Protein AF-R9IS79-F1 (afdb_monomer_lite)

Foldseek 3Di:
DVVLVLQCLQQQEEEEEDQVRLVLLLVCVVPPQQAALLLLVLQPGQKHWYQHCVLPPSQFRTWMFHWDADPNWTKTKIWTAGPVRPDIDIDIFTHDGPGGPNVRRLPVLCVVQVDPVRPVVSVVSSSSVSSNVSVSSLSSAPPWPKAFPCPPQPLDRDPDPVRRPPDPSNHTYIYTCPVVVVVVVVLVVVVVVVVVVPPPDDDDDDDDDDDDPDPDDAKDKDRKDKDWDWDDDPPPPDDIRIHIHIGHMDTDVDSDPVSHDDDDDDDDD

Sequence (269 aa):
MLSVLASWRISKQVYHFEPEMEELLYSQVSEELLLPVEVLKNMPYSCIYFESPNLYENQFHGFFACFDIIEDMELLKFVILHNDGEAVDIHSIELKSGQTLKECMTTLLKIQYSSQDVDKELDYGLIVVEKMLQLVLYVCAENADIQNADPGRNTAKPKAIRNIKDKYREISRWDVGNNVIKRIRNHKKAHNTTASAETDKEENNDQTTSPIERHYVTPHVRRGHWQSYWVGKKDGSEERRLVLRWKHFIYVNADGPDALPVTINCIQE

Structure (mmCIF, N/CA/C/O backbone):
data_AF-R9IS79-F1
#
_entry.id   AF-R9IS79-F1
#
loop_
_atom_site.group_PDB
_atom_site.id
_atom_site.type_symbol
_atom_site.label_atom_id
_atom_site.label_alt_id
_atom_site.label_comp_id
_atom_site.label_asym_id
_atom_site.label_entity_id
_atom_site.label_seq_id
_atom_site.pdbx_PDB_ins_code
_atom_site.Cartn_x
_atom_site.Cartn_y
_atom_site.Cartn_z
_atom_site.occupancy
_atom_site.B_iso_or_equiv
_atom_site.auth_seq_id
_atom_site.auth_comp_id
_atom_site.auth_asym_id
_atom_site.auth_atom_id
_atom_site.pdbx_PDB_model_num
ATOM 1 N N . MET A 1 1 ? -2.662 9.738 16.883 1.00 76.44 1 MET A N 1
ATOM 2 C CA . MET A 1 1 ? -1.745 8.655 17.309 1.00 76.44 1 MET A CA 1
ATOM 3 C C . MET A 1 1 ? -2.436 7.561 18.131 1.00 76.44 1 MET A C 1
ATOM 5 O O . MET A 1 1 ? -2.346 6.405 17.741 1.00 76.44 1 MET A O 1
ATOM 9 N N . LEU A 1 2 ? -3.150 7.880 19.224 1.00 83.56 2 LEU A N 1
ATOM 10 C CA . LEU A 1 2 ? -3.751 6.858 20.105 1.00 83.56 2 LEU A CA 1
ATOM 11 C C . LEU A 1 2 ? -4.738 5.915 19.387 1.00 83.56 2 LEU A C 1
ATOM 13 O O . LEU A 1 2 ? -4.673 4.707 19.597 1.00 83.56 2 LEU A O 1
ATOM 17 N N . SER A 1 3 ? -5.603 6.444 18.511 1.00 88.00 3 SER A N 1
ATOM 18 C CA . SER A 1 3 ? -6.549 5.636 17.721 1.00 88.00 3 SER A CA 1
ATOM 19 C C . SER A 1 3 ? -5.835 4.641 16.802 1.00 88.00 3 SER A C 1
ATOM 21 O O . SER A 1 3 ? -6.153 3.457 16.804 1.00 88.00 3 SER A O 1
ATOM 23 N N . VAL A 1 4 ? -4.802 5.096 16.091 1.00 92.25 4 VAL A N 1
ATOM 24 C CA . VAL A 1 4 ? -3.999 4.262 15.185 1.00 92.25 4 VAL A CA 1
ATOM 25 C C . VAL A 1 4 ? -3.283 3.144 15.938 1.00 92.25 4 VAL A C 1
ATOM 27 O O . VAL A 1 4 ? -3.358 1.990 15.529 1.00 92.25 4 VAL A O 1
ATOM 30 N N . LEU A 1 5 ? -2.665 3.435 17.086 1.00 91.69 5 LEU A N 1
ATOM 31 C CA . LEU A 1 5 ? -2.029 2.398 17.908 1.00 91.69 5 LEU A CA 1
ATOM 32 C C . LEU A 1 5 ? -3.054 1.411 18.493 1.00 91.69 5 LEU A C 1
ATOM 34 O O . LEU A 1 5 ? -2.774 0.213 18.582 1.00 91.69 5 LEU A O 1
ATOM 38 N N . ALA A 1 6 ? -4.252 1.885 18.853 1.00 91.56 6 ALA A N 1
ATOM 39 C CA . ALA A 1 6 ? -5.347 1.040 19.325 1.00 91.56 6 ALA A CA 1
ATOM 40 C C . ALA A 1 6 ? -5.895 0.103 18.233 1.00 91.56 6 ALA A C 1
ATOM 42 O O . ALA A 1 6 ? -6.254 -1.036 18.540 1.00 91.56 6 ALA A O 1
ATOM 43 N N . SER A 1 7 ? -5.904 0.535 16.972 1.00 93.44 7 SER A N 1
ATOM 44 C CA . SER A 1 7 ? -6.220 -0.321 15.824 1.00 93.44 7 SER A CA 1
ATOM 45 C C . SER A 1 7 ? -5.071 -1.284 15.513 1.00 93.44 7 SER A C 1
ATOM 47 O O . SER A 1 7 ? -5.281 -2.491 15.369 1.00 93.44 7 SER A O 1
ATOM 49 N N . TRP A 1 8 ? -3.833 -0.784 15.477 1.00 95.00 8 TRP A N 1
ATOM 50 C CA . TRP A 1 8 ? -2.656 -1.576 15.127 1.00 95.00 8 TRP A CA 1
ATOM 51 C C . TRP A 1 8 ? -2.378 -2.698 16.124 1.00 95.00 8 TRP A C 1
ATOM 53 O O . TRP A 1 8 ? -2.059 -3.810 15.713 1.00 95.00 8 TRP A O 1
ATOM 63 N N . ARG A 1 9 ? -2.558 -2.480 17.435 1.00 93.12 9 ARG A N 1
ATOM 64 C CA . ARG A 1 9 ? -2.287 -3.509 18.462 1.00 93.12 9 ARG A CA 1
ATOM 65 C C . ARG A 1 9 ? -3.074 -4.812 18.280 1.00 93.12 9 ARG A C 1
ATOM 67 O O . ARG A 1 9 ? -2.673 -5.830 18.849 1.00 93.12 9 ARG A O 1
ATOM 74 N N . ILE A 1 10 ? -4.174 -4.788 17.524 1.00 91.94 10 ILE A N 1
ATOM 75 C CA . ILE A 1 10 ? -5.012 -5.957 17.226 1.00 91.94 10 ILE A CA 1
ATOM 76 C C . ILE A 1 10 ? -4.299 -6.909 16.254 1.00 91.94 10 ILE A C 1
ATOM 78 O O . ILE A 1 10 ? -4.414 -8.130 16.386 1.00 91.94 10 ILE A O 1
ATOM 82 N N . SER A 1 11 ? -3.575 -6.362 15.275 1.00 91.69 11 SER A N 1
ATOM 83 C CA . SER A 1 11 ? -2.917 -7.120 14.206 1.00 91.69 11 SER A CA 1
ATOM 84 C C . SER A 1 11 ? -1.391 -7.140 14.361 1.00 91.69 11 SER A C 1
ATOM 86 O O . SER A 1 11 ? -0.796 -8.197 14.184 1.00 91.69 11 SER A O 1
ATOM 88 N N . LYS A 1 12 ? -0.766 -6.012 14.721 1.00 93.75 12 LYS A N 1
ATOM 89 C CA . LYS A 1 12 ? 0.684 -5.795 14.871 1.00 93.75 12 LYS A CA 1
ATOM 90 C C . LYS A 1 12 ? 1.493 -6.254 13.660 1.00 93.75 12 LYS A C 1
ATOM 92 O O . LYS A 1 12 ? 2.440 -7.030 13.777 1.00 93.75 12 LYS A O 1
ATOM 97 N N . GLN A 1 13 ? 1.063 -5.806 12.489 1.00 95.38 13 GLN A N 1
ATOM 98 C CA . GLN A 1 13 ? 1.657 -6.185 11.211 1.00 95.38 13 GLN A CA 1
ATOM 99 C C . GLN A 1 13 ? 2.640 -5.106 10.774 1.00 95.38 13 GLN A C 1
ATOM 101 O O . GLN A 1 13 ? 2.283 -3.924 10.764 1.00 95.38 13 GLN A O 1
ATOM 106 N N . VAL A 1 14 ? 3.856 -5.533 10.449 1.00 96.94 14 VAL A N 1
ATOM 107 C CA . VAL A 1 14 ? 4.953 -4.692 9.966 1.00 96.94 14 VAL A CA 1
ATOM 108 C C . VAL A 1 14 ? 5.403 -5.231 8.618 1.00 96.94 14 VAL A C 1
ATOM 110 O O . VAL A 1 14 ? 5.778 -6.398 8.529 1.00 96.94 14 VAL A O 1
ATOM 113 N N . TYR A 1 15 ? 5.363 -4.392 7.590 1.00 97.88 15 TYR A N 1
ATOM 114 C CA . TYR A 1 15 ? 5.864 -4.703 6.256 1.00 97.88 15 TYR A CA 1
ATOM 115 C C . TYR A 1 15 ? 7.177 -3.960 6.038 1.00 97.88 15 TYR A C 1
ATOM 117 O O . TYR A 1 15 ? 7.212 -2.738 6.145 1.00 97.88 15 TYR A O 1
ATOM 125 N N . HIS A 1 16 ? 8.237 -4.705 5.756 1.00 96.31 16 HIS A N 1
ATOM 126 C CA . HIS A 1 16 ? 9.563 -4.200 5.440 1.00 96.31 16 HIS A CA 1
ATOM 127 C C . HIS A 1 16 ? 9.811 -4.413 3.949 1.00 96.31 16 HIS A C 1
ATOM 129 O O . HIS A 1 16 ? 9.861 -5.555 3.484 1.00 96.31 16 HIS A O 1
ATOM 135 N N . PHE A 1 17 ? 9.900 -3.327 3.186 1.00 95.38 17 PHE A N 1
ATOM 136 C CA . PHE A 1 17 ? 10.154 -3.414 1.753 1.00 95.38 17 PHE A CA 1
ATOM 137 C C . PHE A 1 17 ? 11.648 -3.501 1.473 1.00 95.38 17 PHE A C 1
ATOM 139 O O . PHE A 1 17 ? 12.472 -2.874 2.131 1.00 95.38 17 PHE A O 1
ATOM 146 N N . GLU A 1 18 ? 11.996 -4.278 0.454 1.00 94.06 18 GLU A N 1
ATOM 147 C CA . GLU A 1 18 ? 13.323 -4.204 -0.134 1.00 94.06 18 GLU A CA 1
ATOM 148 C C . GLU A 1 18 ? 13.534 -2.779 -0.706 1.00 94.06 18 GLU A C 1
ATOM 150 O O . GLU A 1 18 ? 12.651 -2.289 -1.418 1.00 94.06 18 GLU A O 1
ATOM 155 N N . PRO A 1 19 ? 14.657 -2.091 -0.415 1.00 92.44 19 PRO A N 1
ATOM 156 C CA . PRO A 1 19 ? 14.870 -0.695 -0.818 1.00 92.44 19 PRO A CA 1
ATOM 157 C C . PRO A 1 19 ? 14.687 -0.392 -2.317 1.00 92.44 19 PRO A C 1
ATOM 159 O O . PRO A 1 19 ? 14.070 0.613 -2.669 1.00 92.44 19 PRO A O 1
ATOM 162 N N . GLU A 1 20 ? 15.165 -1.262 -3.211 1.00 91.75 20 GLU A N 1
ATOM 163 C CA . GLU A 1 20 ? 14.959 -1.148 -4.663 1.00 91.75 20 GLU A CA 1
ATOM 164 C C . GLU A 1 20 ? 13.483 -1.355 -5.038 1.00 91.75 20 GLU A C 1
ATOM 166 O O . GLU A 1 20 ? 13.017 -0.806 -6.037 1.00 91.75 20 GLU A O 1
ATOM 171 N N . MET A 1 21 ? 12.723 -2.136 -4.258 1.00 92.81 21 MET A N 1
ATOM 172 C CA . MET A 1 21 ? 11.276 -2.282 -4.455 1.00 92.81 21 MET A CA 1
ATOM 173 C C . MET A 1 21 ? 10.531 -0.992 -4.102 1.00 92.81 21 MET A C 1
ATOM 175 O O . MET A 1 21 ? 9.618 -0.613 -4.836 1.00 92.81 21 MET A O 1
ATOM 179 N N . GLU A 1 22 ? 10.919 -0.309 -3.021 1.00 93.12 22 GLU A N 1
ATOM 180 C CA . GLU A 1 22 ? 10.364 1.007 -2.679 1.00 93.12 22 GLU A CA 1
ATOM 181 C C . GLU A 1 22 ? 10.587 2.005 -3.813 1.00 93.12 22 GLU A C 1
ATOM 183 O O . GLU A 1 22 ? 9.631 2.585 -4.323 1.00 93.12 22 GLU A O 1
ATOM 188 N N . GLU A 1 23 ? 11.833 2.153 -4.264 1.00 91.25 23 GLU A N 1
ATOM 189 C CA . GLU A 1 23 ? 12.193 3.068 -5.351 1.00 91.25 23 GLU A CA 1
ATOM 190 C C . GLU A 1 23 ? 11.437 2.750 -6.646 1.00 91.25 23 GLU A C 1
ATOM 192 O O . GLU A 1 23 ? 10.924 3.647 -7.321 1.00 91.25 23 GLU A O 1
ATOM 197 N N . LEU A 1 24 ? 11.310 1.462 -6.978 1.00 90.44 24 LEU A N 1
ATOM 198 C CA . LEU A 1 24 ? 10.572 1.004 -8.149 1.00 90.44 24 LEU A CA 1
ATOM 199 C C . LEU A 1 24 ? 9.089 1.392 -8.075 1.00 90.44 24 LEU A C 1
ATOM 201 O O . LEU A 1 24 ? 8.528 1.831 -9.083 1.00 90.44 24 LEU A O 1
ATOM 205 N N . LEU A 1 25 ? 8.463 1.274 -6.905 1.00 92.75 25 LEU A N 1
ATOM 206 C CA . LEU A 1 25 ? 7.079 1.693 -6.687 1.00 92.75 25 LEU A CA 1
ATOM 207 C C . LEU A 1 25 ? 6.940 3.221 -6.681 1.00 92.75 25 LEU A C 1
ATOM 209 O O . LEU A 1 25 ? 6.042 3.753 -7.331 1.00 92.75 25 LEU A O 1
ATOM 213 N N . TYR A 1 26 ? 7.857 3.944 -6.036 1.00 92.19 26 TYR A N 1
ATOM 214 C CA . TYR A 1 26 ? 7.865 5.409 -6.029 1.00 92.19 26 TYR A CA 1
ATOM 215 C C . TYR A 1 26 ? 8.092 6.001 -7.421 1.00 92.19 26 TYR A C 1
ATOM 217 O O . TYR A 1 26 ? 7.560 7.063 -7.718 1.00 92.19 26 TYR A O 1
ATOM 225 N N . SER A 1 27 ? 8.809 5.312 -8.312 1.00 87.44 27 SER A N 1
ATOM 226 C CA . SER A 1 27 ? 8.992 5.765 -9.699 1.00 87.44 27 SER A CA 1
ATOM 227 C C . SER A 1 27 ? 7.702 5.771 -10.538 1.00 87.44 27 SER A C 1
ATOM 229 O O . SER A 1 27 ? 7.709 6.283 -11.659 1.00 87.44 27 SER A O 1
ATOM 231 N N . GLN A 1 28 ? 6.606 5.201 -10.020 1.00 82.62 28 GLN A N 1
ATOM 232 C CA . GLN A 1 28 ? 5.275 5.277 -10.638 1.00 82.62 28 GLN A CA 1
ATOM 233 C C . GLN A 1 28 ? 4.482 6.515 -10.218 1.00 82.62 28 GLN A C 1
ATOM 235 O O . GLN A 1 28 ? 3.444 6.800 -10.810 1.00 82.62 28 GLN A O 1
ATOM 240 N N . VAL A 1 29 ? 4.951 7.250 -9.207 1.00 75.50 29 VAL A N 1
ATOM 241 C CA . VAL A 1 29 ? 4.384 8.551 -8.836 1.00 75.50 29 VAL A CA 1
ATOM 242 C C . VAL A 1 29 ? 4.517 9.467 -10.051 1.00 75.50 29 VAL A C 1
ATOM 244 O O . VAL A 1 29 ? 5.622 9.583 -10.582 1.00 75.50 29 VAL A O 1
ATOM 247 N N . SER A 1 30 ? 3.410 10.073 -10.499 1.00 60.44 30 SER A N 1
ATOM 248 C CA . SER A 1 30 ? 3.181 10.797 -11.781 1.00 60.44 30 SER A CA 1
ATOM 249 C C . SER A 1 30 ? 2.345 10.064 -12.839 1.00 60.44 30 SER A C 1
ATOM 251 O O . SER A 1 30 ? 1.841 10.716 -13.757 1.00 60.44 30 SER A O 1
ATOM 253 N N . GLU A 1 31 ? 2.116 8.755 -12.710 1.00 59.94 31 GLU A N 1
ATOM 254 C CA . GLU A 1 31 ? 1.082 8.072 -13.493 1.00 59.94 31 GLU A CA 1
ATOM 255 C C . GLU A 1 31 ? -0.279 8.354 -12.846 1.00 59.94 31 GLU A C 1
ATOM 257 O O . GLU A 1 31 ? -0.424 8.243 -11.630 1.00 59.94 31 GLU A O 1
ATOM 262 N N . GLU A 1 32 ? -1.290 8.765 -13.618 1.00 67.44 32 GLU A N 1
ATOM 263 C CA . GLU A 1 32 ? -2.599 9.073 -13.039 1.00 67.44 32 GLU A CA 1
ATOM 264 C C . GLU A 1 32 ? -3.122 7.864 -12.253 1.00 67.44 32 GLU A C 1
ATOM 266 O O . GLU A 1 32 ? -3.447 6.827 -12.834 1.00 67.44 32 GLU A O 1
ATOM 271 N N . LEU A 1 33 ? -3.189 7.984 -10.922 1.00 76.56 33 LEU A N 1
ATOM 272 C CA . LEU A 1 33 ? -3.678 6.926 -10.043 1.00 76.56 33 LEU A CA 1
ATOM 273 C C . LEU A 1 33 ? -5.206 6.798 -10.163 1.00 76.56 33 LEU A C 1
ATOM 275 O O . LEU A 1 33 ? -5.963 7.127 -9.250 1.00 76.56 33 LEU A O 1
ATOM 279 N N . LEU A 1 34 ? -5.655 6.310 -11.320 1.00 85.75 34 LEU A N 1
ATOM 280 C CA . LEU A 1 34 ? -7.054 6.113 -11.706 1.00 85.75 34 LEU A CA 1
ATOM 281 C C . LEU A 1 34 ? -7.665 4.847 -11.087 1.00 85.75 34 LEU A C 1
ATOM 283 O O . LEU A 1 34 ? -8.744 4.407 -11.484 1.00 85.75 34 LEU A O 1
ATOM 287 N N . LEU A 1 35 ? -6.972 4.224 -10.129 1.00 91.31 35 LEU A N 1
ATOM 288 C CA . LEU A 1 35 ? -7.513 3.091 -9.395 1.00 91.31 35 LEU A CA 1
ATOM 289 C C . LEU A 1 35 ? -8.690 3.566 -8.535 1.00 91.31 35 LEU A C 1
ATOM 291 O O . LEU A 1 35 ? -8.548 4.555 -7.811 1.00 91.31 35 LEU A O 1
ATOM 295 N N . PRO A 1 36 ? -9.835 2.872 -8.585 1.00 93.44 36 PRO A N 1
ATOM 296 C CA . PRO A 1 36 ? -10.983 3.221 -7.765 1.00 93.44 36 PRO A CA 1
ATOM 297 C C . PRO A 1 36 ? -10.707 2.840 -6.302 1.00 93.44 36 PRO A C 1
ATOM 299 O O . PRO A 1 36 ? -9.961 1.889 -6.042 1.00 93.44 36 PRO A O 1
ATOM 302 N N . VAL A 1 37 ? -11.289 3.563 -5.342 1.00 94.00 37 VAL A N 1
ATOM 303 C CA . VAL A 1 37 ? -11.027 3.367 -3.898 1.00 94.00 37 VAL A CA 1
ATOM 304 C C . VAL A 1 37 ? -11.256 1.931 -3.420 1.00 94.00 37 VAL A C 1
ATOM 306 O O . VAL A 1 37 ? -10.611 1.476 -2.476 1.00 94.00 37 VAL A O 1
ATOM 309 N N . GLU A 1 38 ? -12.124 1.178 -4.098 1.00 93.56 38 GLU A N 1
ATOM 310 C CA . GLU A 1 38 ? -12.477 -0.198 -3.764 1.00 93.56 38 GLU A CA 1
ATOM 311 C C . GLU A 1 38 ? -11.273 -1.154 -3.792 1.00 93.56 38 GLU A C 1
ATOM 313 O O . GLU A 1 38 ? -11.342 -2.214 -3.170 1.00 93.56 38 GLU A O 1
ATOM 318 N N . VAL A 1 39 ? -10.150 -0.796 -4.437 1.00 94.88 39 VAL A N 1
ATOM 319 C CA . VAL A 1 39 ? -8.909 -1.593 -4.358 1.00 94.88 39 VAL A CA 1
ATOM 320 C C . VAL A 1 39 ? -8.406 -1.737 -2.921 1.00 94.88 39 VAL A C 1
ATOM 322 O O . VAL A 1 39 ? -7.843 -2.780 -2.582 1.00 94.88 39 VAL A O 1
ATOM 325 N N . LEU A 1 40 ? -8.649 -0.734 -2.069 1.00 95.50 40 LEU A N 1
ATOM 326 C CA . LEU A 1 40 ? -8.229 -0.721 -0.668 1.00 95.50 40 LEU A CA 1
ATOM 327 C C . LEU A 1 40 ? -9.021 -1.716 0.190 1.00 95.50 40 LEU A C 1
ATOM 329 O O . LEU A 1 40 ? -8.540 -2.115 1.247 1.00 95.50 40 LEU A O 1
ATOM 333 N N . LYS A 1 41 ? -10.179 -2.213 -0.276 1.00 92.69 41 LYS A N 1
ATOM 334 C CA . LYS A 1 41 ? -10.903 -3.309 0.399 1.00 92.69 41 LYS A CA 1
ATOM 335 C C . LYS A 1 41 ? -10.082 -4.605 0.459 1.00 92.69 41 LYS A C 1
ATOM 337 O O . LYS A 1 41 ? -10.378 -5.473 1.273 1.00 92.69 41 LYS A O 1
ATOM 342 N N . ASN A 1 42 ? -9.052 -4.740 -0.383 1.00 95.12 42 ASN A N 1
ATOM 343 C CA . ASN A 1 42 ? -8.119 -5.868 -0.342 1.00 95.12 42 ASN A CA 1
ATOM 344 C C . ASN A 1 42 ? -7.019 -5.712 0.721 1.00 95.12 42 ASN A C 1
ATOM 346 O O . ASN A 1 42 ? -6.210 -6.626 0.884 1.00 95.12 42 ASN A O 1
ATOM 350 N N . MET A 1 43 ? -6.952 -4.581 1.430 1.00 95.94 43 MET A N 1
ATOM 351 C CA . MET A 1 43 ? -5.962 -4.374 2.481 1.00 95.94 43 MET A CA 1
ATOM 352 C C . MET A 1 43 ? -6.138 -5.447 3.571 1.00 95.94 43 MET A C 1
ATOM 354 O O . MET A 1 43 ? -7.233 -5.604 4.115 1.00 95.94 43 MET A O 1
ATOM 358 N N . PRO A 1 44 ? -5.080 -6.199 3.925 1.00 94.62 44 PRO A N 1
ATOM 359 C CA . PRO A 1 44 ? -5.219 -7.423 4.717 1.00 94.62 44 PRO A CA 1
ATOM 360 C C . PRO A 1 44 ? -5.622 -7.173 6.176 1.00 94.62 44 PRO A C 1
ATOM 362 O O . PRO A 1 44 ? -6.130 -8.071 6.849 1.00 94.62 44 PRO A O 1
ATOM 365 N N . TYR A 1 45 ? -5.382 -5.963 6.686 1.00 95.12 45 TYR A N 1
ATOM 366 C CA . TYR A 1 45 ? -5.731 -5.557 8.043 1.00 95.12 45 TYR A CA 1
ATOM 367 C C . TYR A 1 45 ? -6.105 -4.080 8.066 1.00 95.12 45 TYR A C 1
ATOM 369 O O . TYR A 1 45 ? -5.514 -3.288 7.341 1.00 95.12 45 TYR A O 1
ATOM 377 N N . SER A 1 46 ? -7.009 -3.697 8.970 1.00 93.88 46 SER A N 1
ATOM 378 C CA . SER A 1 46 ? -7.493 -2.314 9.071 1.00 93.88 46 SER A CA 1
ATOM 379 C C . SER A 1 46 ? -6.424 -1.296 9.461 1.00 93.88 46 SER A C 1
ATOM 381 O O . SER A 1 46 ? -6.594 -0.110 9.214 1.00 93.88 46 SER A O 1
ATOM 383 N N . CYS A 1 47 ? -5.341 -1.751 10.093 1.00 97.12 47 CYS A N 1
ATOM 384 C CA . CYS A 1 47 ? -4.182 -0.933 10.404 1.00 97.12 47 CYS A CA 1
ATOM 385 C C . CYS A 1 47 ? -2.910 -1.766 10.259 1.00 97.12 47 CYS A C 1
ATOM 387 O O . CYS A 1 47 ? -2.806 -2.854 10.841 1.00 97.12 47 CYS A O 1
ATOM 389 N N . ILE A 1 48 ? -1.945 -1.242 9.507 1.00 97.25 48 ILE A N 1
ATOM 390 C CA . ILE A 1 48 ? -0.632 -1.854 9.270 1.00 97.25 48 ILE A CA 1
ATOM 391 C C . ILE A 1 48 ? 0.460 -0.793 9.362 1.00 97.25 48 ILE A C 1
ATOM 393 O O . ILE A 1 48 ? 0.190 0.393 9.181 1.00 97.25 48 ILE A O 1
ATOM 397 N N . TYR A 1 49 ? 1.677 -1.234 9.660 1.00 97.62 49 TYR A N 1
ATOM 398 C CA . TYR A 1 49 ? 2.862 -0.388 9.686 1.00 97.62 49 TYR A CA 1
ATOM 399 C C . TYR A 1 49 ? 3.796 -0.770 8.536 1.00 97.62 49 TYR A C 1
ATOM 401 O O . TYR A 1 49 ? 3.988 -1.960 8.273 1.00 97.62 49 TYR A O 1
ATOM 409 N N . PHE A 1 50 ? 4.375 0.229 7.881 1.00 97.50 50 PHE A N 1
ATOM 410 C CA . PHE A 1 50 ? 5.404 0.084 6.858 1.00 97.50 50 PHE A CA 1
ATOM 411 C C . PHE A 1 50 ? 6.723 0.606 7.417 1.00 97.50 50 PHE A C 1
ATOM 413 O O . PHE A 1 50 ? 6.773 1.740 7.885 1.00 97.50 50 PHE A O 1
ATOM 420 N N . GLU A 1 51 ? 7.776 -0.208 7.378 1.00 94.62 51 GLU A N 1
ATOM 421 C CA . GLU A 1 51 ? 9.154 0.281 7.464 1.00 94.62 51 GLU A CA 1
ATOM 422 C C . GLU A 1 51 ? 9.528 0.758 6.058 1.00 94.62 51 GLU A C 1
ATOM 424 O O . GLU A 1 51 ? 9.529 -0.050 5.129 1.00 94.62 51 GLU A O 1
ATOM 429 N N . SER A 1 52 ? 9.740 2.067 5.898 1.00 88.50 52 SER A N 1
ATOM 430 C CA . SER A 1 52 ? 9.923 2.695 4.582 1.00 88.50 52 SER A CA 1
ATOM 431 C C . SER A 1 52 ? 10.890 3.888 4.641 1.00 88.50 52 SER A C 1
ATOM 433 O O . SER A 1 52 ? 10.462 5.043 4.508 1.00 88.50 52 SER A O 1
ATOM 435 N N . PRO A 1 53 ? 12.189 3.650 4.900 1.00 84.50 53 PRO A N 1
ATOM 436 C CA . PRO A 1 53 ? 13.174 4.720 5.052 1.00 84.50 53 PRO A CA 1
ATOM 437 C C . PRO A 1 53 ? 13.347 5.566 3.783 1.00 84.50 53 PRO A C 1
ATOM 439 O O . PRO A 1 53 ? 13.611 6.766 3.864 1.00 84.50 53 PRO A O 1
ATOM 442 N N . ASN A 1 54 ? 13.116 4.997 2.596 1.00 89.00 54 ASN A N 1
ATOM 443 C CA . ASN A 1 54 ? 13.293 5.716 1.330 1.00 89.00 54 ASN A CA 1
ATOM 444 C C . ASN A 1 54 ? 12.090 6.597 0.955 1.00 89.00 54 ASN A C 1
ATOM 446 O O . ASN A 1 54 ? 12.089 7.216 -0.113 1.00 89.00 54 ASN A O 1
ATOM 450 N N . LEU A 1 55 ? 11.064 6.681 1.812 1.00 87.81 55 LEU A N 1
ATOM 451 C CA . LEU A 1 55 ? 9.886 7.516 1.573 1.00 87.81 55 LEU A CA 1
ATOM 452 C C . LEU A 1 55 ? 10.284 8.981 1.319 1.00 87.81 55 LEU A C 1
ATOM 454 O O . LEU A 1 55 ? 9.822 9.598 0.350 1.00 87.81 55 LEU A O 1
ATOM 458 N N . TYR A 1 56 ? 11.197 9.501 2.143 1.00 83.69 56 TYR A N 1
ATOM 459 C CA . TYR A 1 56 ? 11.768 10.834 1.988 1.00 83.69 56 TYR A CA 1
ATOM 460 C C . TYR A 1 56 ? 13.180 10.905 2.577 1.00 83.69 56 TYR A C 1
ATOM 462 O O . TYR A 1 56 ? 13.331 10.982 3.791 1.00 83.69 56 TYR A O 1
ATOM 470 N N . GLU A 1 57 ? 14.199 10.817 1.717 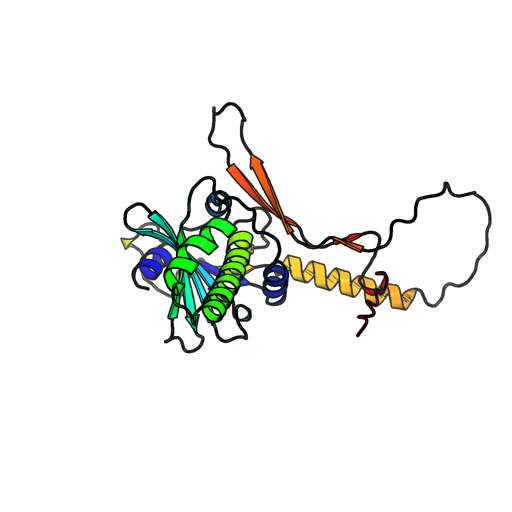1.00 80.19 57 GLU A N 1
ATOM 471 C CA . GLU A 1 57 ? 15.624 11.047 2.035 1.00 80.19 57 GLU A CA 1
ATOM 472 C C . GLU A 1 57 ? 16.127 10.428 3.362 1.00 80.19 57 GLU A C 1
ATOM 474 O O . GLU A 1 57 ? 17.001 10.984 4.023 1.00 80.19 57 GLU A O 1
ATOM 479 N N . ASN A 1 58 ? 15.591 9.268 3.772 1.00 78.00 58 ASN A N 1
ATOM 480 C CA . ASN A 1 58 ? 15.914 8.618 5.047 1.00 78.00 58 ASN A CA 1
ATOM 481 C C . ASN A 1 58 ? 15.623 9.474 6.302 1.00 78.00 58 ASN A C 1
ATOM 483 O O . ASN A 1 58 ? 16.239 9.290 7.352 1.00 78.00 58 ASN A O 1
ATOM 487 N N . GLN A 1 59 ? 14.671 10.406 6.219 1.00 86.44 59 GLN A N 1
ATOM 488 C CA . GLN A 1 59 ? 14.174 11.184 7.358 1.00 86.44 59 GLN A CA 1
ATOM 489 C C . GLN A 1 59 ? 13.211 10.366 8.232 1.00 86.44 59 GLN A C 1
ATOM 491 O O . GLN A 1 59 ? 13.170 10.517 9.457 1.00 86.44 59 GLN A O 1
ATOM 496 N N . PHE A 1 60 ? 12.440 9.481 7.604 1.00 90.94 60 PHE A N 1
ATOM 497 C CA . PHE A 1 60 ? 11.387 8.717 8.260 1.00 90.94 60 PHE A CA 1
ATOM 498 C C . PHE A 1 60 ? 11.830 7.294 8.572 1.00 90.94 60 PHE A C 1
ATOM 500 O O . PHE A 1 60 ? 12.545 6.670 7.795 1.00 90.94 60 PHE A O 1
ATOM 507 N N . HIS A 1 61 ? 11.339 6.759 9.686 1.00 92.50 61 HIS A N 1
ATOM 508 C CA . HIS A 1 61 ? 11.428 5.328 9.965 1.00 92.50 61 HIS A CA 1
ATOM 509 C C . HIS A 1 61 ? 10.360 4.564 9.167 1.00 92.50 61 HIS A C 1
ATOM 511 O O . HIS A 1 61 ? 10.554 3.427 8.733 1.00 92.50 61 HIS A O 1
ATOM 517 N N . GLY A 1 62 ? 9.196 5.185 8.980 1.00 94.88 62 GLY A N 1
ATOM 518 C CA . GLY A 1 62 ? 8.086 4.611 8.237 1.00 94.88 62 GLY A CA 1
ATOM 519 C C . GLY A 1 62 ? 6.754 5.227 8.629 1.00 94.88 62 GLY A C 1
ATOM 520 O O . GLY A 1 62 ? 6.709 6.333 9.164 1.00 94.88 62 GLY A O 1
ATOM 521 N N . PHE A 1 63 ? 5.653 4.527 8.368 1.00 96.44 63 PHE A N 1
ATOM 522 C CA . PHE A 1 63 ? 4.319 5.064 8.631 1.00 96.44 63 PHE A CA 1
ATOM 523 C C . PHE A 1 63 ? 3.281 3.981 8.920 1.00 96.44 63 PHE A C 1
ATOM 525 O O . PHE A 1 63 ? 3.379 2.834 8.481 1.00 96.44 63 PHE A O 1
ATOM 532 N N . PHE A 1 64 ? 2.232 4.368 9.639 1.00 97.50 64 PHE A N 1
ATOM 533 C CA . PHE A 1 64 ? 1.005 3.588 9.740 1.00 97.50 64 PHE A CA 1
ATOM 534 C C . PHE A 1 64 ? 0.044 3.970 8.624 1.00 97.50 64 PHE A C 1
ATOM 536 O O . PHE A 1 64 ? -0.192 5.156 8.414 1.00 97.50 64 PHE A O 1
ATOM 543 N N . ALA A 1 65 ? -0.582 2.976 8.000 1.00 97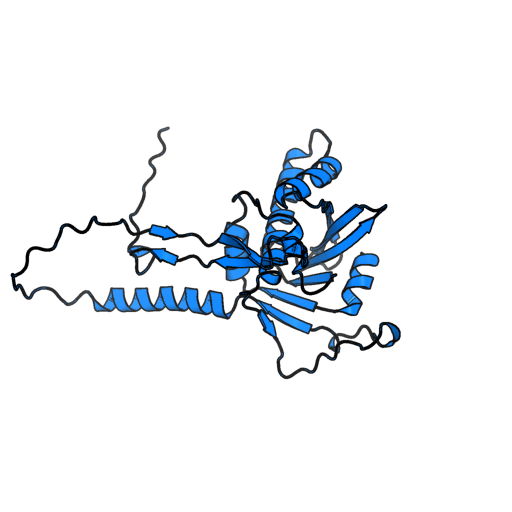.81 65 ALA A N 1
ATOM 544 C CA . ALA A 1 65 ? -1.799 3.151 7.216 1.00 97.81 65 ALA A CA 1
ATOM 545 C C . ALA A 1 65 ? -2.964 2.532 7.996 1.00 97.81 65 ALA A C 1
ATOM 547 O O . ALA A 1 65 ? -2.905 1.353 8.362 1.00 97.81 65 ALA A O 1
ATOM 548 N N . CYS A 1 66 ? -3.996 3.322 8.290 1.00 97.50 66 CYS A N 1
ATOM 549 C CA . CYS A 1 66 ? -5.122 2.908 9.125 1.00 97.50 66 CYS A CA 1
ATOM 550 C C . CYS A 1 66 ? -6.446 3.408 8.554 1.00 97.50 66 CYS A C 1
ATOM 552 O O . CYS A 1 66 ? -6.600 4.611 8.343 1.00 97.50 66 CYS A O 1
ATOM 554 N N . PHE A 1 67 ? -7.416 2.512 8.377 1.00 96.38 67 PHE A N 1
ATOM 555 C CA . PHE A 1 67 ? -8.800 2.933 8.182 1.00 96.38 67 PHE A CA 1
ATOM 556 C C . PHE A 1 67 ? -9.331 3.580 9.458 1.00 96.38 67 PHE A C 1
ATOM 558 O O . PHE A 1 67 ? -9.066 3.101 10.565 1.00 96.38 67 PHE A O 1
ATOM 565 N N . ASP A 1 68 ? -10.076 4.662 9.297 1.00 93.00 68 ASP A N 1
ATOM 566 C CA . ASP A 1 68 ? -10.733 5.373 10.386 1.00 93.00 68 ASP A CA 1
ATOM 567 C C . ASP A 1 68 ? -12.086 5.916 9.916 1.00 93.00 68 ASP A C 1
ATOM 569 O O . ASP A 1 68 ? -12.330 6.025 8.715 1.00 93.00 68 ASP A O 1
ATOM 573 N N . ILE A 1 69 ? -12.956 6.253 10.864 1.00 91.88 69 ILE A N 1
ATOM 574 C CA . ILE A 1 69 ? -14.260 6.861 10.593 1.00 91.88 69 ILE A CA 1
ATOM 575 C C . ILE A 1 69 ? -14.408 8.086 11.493 1.00 91.88 69 ILE A C 1
ATOM 577 O O . ILE A 1 69 ? -14.310 7.980 12.717 1.00 91.88 69 ILE A O 1
ATOM 581 N N . ILE A 1 70 ? -14.648 9.252 10.894 1.00 88.69 70 ILE A N 1
ATOM 582 C CA . ILE A 1 70 ? -14.957 10.496 11.612 1.00 88.69 70 ILE A CA 1
ATOM 583 C C . ILE A 1 70 ? -16.278 11.028 11.073 1.00 88.69 70 ILE A C 1
ATOM 585 O O . ILE A 1 70 ? -16.340 11.357 9.898 1.00 88.69 70 ILE A O 1
ATOM 589 N N . GLU A 1 71 ? -17.300 11.149 11.927 1.00 89.06 71 GLU A N 1
ATOM 590 C CA . GLU A 1 71 ? -18.595 11.756 11.553 1.00 89.06 71 GLU A CA 1
ATOM 591 C C . GLU A 1 71 ? -19.158 11.174 10.240 1.00 89.06 71 GLU A C 1
ATOM 593 O O . GLU A 1 71 ? -19.493 11.900 9.311 1.00 89.06 71 GLU A O 1
ATOM 598 N N . ASP A 1 72 ? -19.190 9.840 10.153 1.00 88.31 72 ASP A N 1
ATOM 599 C CA . ASP A 1 72 ? -19.612 9.054 8.980 1.00 88.31 72 ASP A CA 1
ATOM 600 C C . ASP A 1 72 ? -18.716 9.167 7.727 1.00 88.31 72 ASP A C 1
ATOM 602 O O . ASP A 1 72 ? -18.980 8.507 6.722 1.00 88.31 72 ASP A O 1
ATOM 606 N N . MET A 1 73 ? -17.612 9.919 7.781 1.00 89.62 73 MET A N 1
ATOM 607 C CA . MET A 1 73 ? -16.593 9.940 6.728 1.00 89.62 73 MET A CA 1
ATOM 608 C C . MET A 1 73 ? -15.598 8.794 6.912 1.00 89.62 73 MET A C 1
ATOM 610 O O . MET A 1 73 ? -14.887 8.731 7.919 1.00 89.62 73 MET A O 1
ATOM 614 N N . GLU A 1 74 ? -15.502 7.914 5.915 1.00 93.75 74 GLU A N 1
ATOM 615 C CA . GLU A 1 74 ? -14.464 6.885 5.847 1.00 93.75 74 GLU A CA 1
ATOM 616 C C . GLU A 1 74 ? -13.133 7.506 5.413 1.00 93.75 74 GLU A C 1
ATOM 618 O O . GLU A 1 74 ? -13.047 8.201 4.400 1.00 93.75 74 GLU A O 1
ATOM 623 N N . LEU A 1 75 ? -12.072 7.247 6.172 1.00 93.62 75 LEU A N 1
ATOM 624 C CA . LEU A 1 75 ? -10.748 7.809 5.938 1.00 93.62 75 LEU A CA 1
ATOM 625 C C . LEU A 1 75 ? -9.701 6.704 5.844 1.00 93.62 75 LEU A C 1
ATOM 627 O O . LEU A 1 75 ? -9.738 5.731 6.599 1.00 93.62 75 LEU A O 1
ATOM 631 N N . LEU A 1 76 ? -8.695 6.913 4.996 1.00 95.81 76 LEU A N 1
ATOM 632 C CA . LEU A 1 76 ? -7.397 6.262 5.152 1.00 95.81 76 LEU A CA 1
ATOM 633 C C . LEU A 1 76 ? -6.425 7.278 5.753 1.00 95.81 76 LEU A C 1
ATOM 635 O O . LEU A 1 76 ? -6.081 8.278 5.121 1.00 95.81 76 LEU A O 1
ATOM 639 N N . LYS A 1 77 ? -6.005 7.026 6.993 1.00 94.69 77 LYS A N 1
ATOM 640 C CA . LYS A 1 77 ? -5.049 7.858 7.725 1.00 94.69 77 LYS A CA 1
ATOM 641 C C . LYS A 1 77 ? -3.635 7.328 7.565 1.00 94.69 77 LYS A C 1
ATOM 643 O O . LYS A 1 77 ? -3.393 6.135 7.760 1.00 94.69 77 LYS A O 1
ATOM 648 N N . PHE A 1 78 ? -2.715 8.248 7.316 1.00 95.50 78 PHE A N 1
ATOM 649 C CA . PHE A 1 78 ? -1.281 8.023 7.313 1.00 95.50 78 PHE A CA 1
ATOM 650 C C . PHE A 1 78 ? -0.662 8.730 8.515 1.00 95.50 78 PHE A C 1
ATOM 652 O O . PHE A 1 78 ? -0.841 9.934 8.679 1.00 95.50 78 PHE A O 1
ATOM 659 N N . VAL A 1 79 ? 0.032 7.983 9.371 1.00 95.06 79 VAL A N 1
ATOM 660 C CA . VAL A 1 79 ? 0.763 8.536 10.522 1.00 95.06 79 VAL A CA 1
ATOM 661 C C . VAL A 1 79 ? 2.231 8.193 10.350 1.00 95.06 79 VAL A C 1
ATOM 663 O O . VAL A 1 79 ? 2.610 7.036 10.532 1.00 95.06 79 VAL A O 1
ATOM 666 N N . ILE A 1 80 ? 3.026 9.185 9.966 1.00 94.50 80 ILE A N 1
ATOM 667 C CA . ILE A 1 80 ? 4.448 9.051 9.649 1.00 94.50 80 ILE A CA 1
ATOM 668 C C . ILE A 1 80 ? 5.249 9.179 10.941 1.00 94.50 80 ILE A C 1
ATOM 670 O O . ILE A 1 80 ? 4.996 10.075 11.740 1.00 94.50 80 ILE A O 1
ATOM 674 N N . LEU A 1 81 ? 6.202 8.276 11.147 1.00 93.31 81 LEU A N 1
ATOM 675 C CA . LEU A 1 81 ? 7.138 8.302 12.262 1.00 93.31 81 LEU A CA 1
ATOM 676 C C . LEU A 1 81 ? 8.514 8.733 11.748 1.00 93.31 81 LEU A C 1
ATOM 678 O O . LEU A 1 81 ? 9.092 8.069 10.881 1.00 93.31 81 LEU A O 1
ATOM 682 N N . HIS A 1 82 ? 9.048 9.819 12.302 1.00 91.50 82 HIS A N 1
ATOM 683 C CA . HIS A 1 82 ? 10.417 10.257 12.031 1.00 91.50 82 HIS A CA 1
ATOM 684 C C . HIS A 1 82 ? 11.434 9.328 12.702 1.00 91.50 82 HIS A C 1
ATOM 686 O O . HIS A 1 82 ? 11.124 8.626 13.666 1.00 91.50 82 HIS A O 1
ATOM 692 N N . ASN A 1 83 ? 12.667 9.315 12.194 1.00 88.44 83 ASN A N 1
ATOM 693 C CA . ASN A 1 83 ? 13.739 8.480 12.746 1.00 88.44 83 ASN A CA 1
ATOM 694 C C . ASN A 1 83 ? 14.145 8.852 14.184 1.00 88.44 83 ASN A C 1
ATOM 696 O O . ASN A 1 83 ? 14.723 8.020 14.882 1.00 88.44 83 ASN A O 1
ATOM 700 N N . ASP A 1 84 ? 13.826 10.065 14.640 1.00 85.38 84 ASP A N 1
ATOM 701 C CA . ASP A 1 84 ? 14.029 10.487 16.031 1.00 85.38 84 ASP A CA 1
ATOM 702 C C . ASP A 1 84 ? 13.049 9.823 17.019 1.00 85.38 84 ASP A C 1
ATOM 704 O O . ASP A 1 84 ? 13.317 9.779 18.218 1.00 85.38 84 ASP A O 1
ATOM 708 N N . GLY A 1 85 ? 11.944 9.258 16.521 1.00 78.00 85 GLY A N 1
ATOM 709 C CA . GLY A 1 85 ? 10.891 8.648 17.329 1.00 78.00 85 GLY A CA 1
ATOM 710 C C . GLY A 1 85 ? 10.01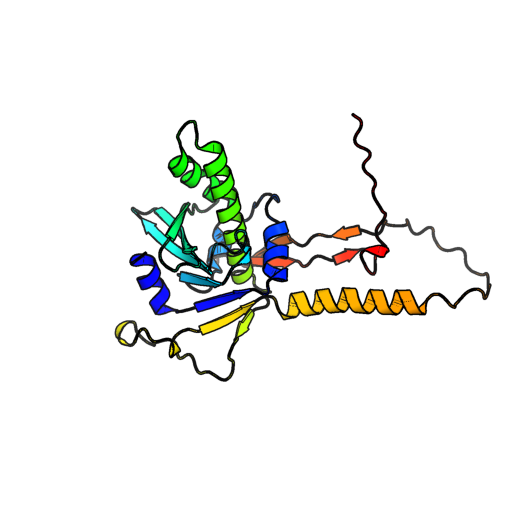1 9.646 18.092 1.00 78.00 85 GLY A C 1
ATOM 711 O O . GLY A 1 85 ? 9.163 9.214 18.874 1.00 78.00 85 GLY A O 1
ATOM 712 N N . GLU A 1 86 ? 10.185 10.949 17.869 1.00 78.75 86 GLU A N 1
ATOM 713 C CA . GLU A 1 86 ? 9.479 12.025 18.569 1.00 78.75 86 GLU A CA 1
ATOM 714 C C . GLU A 1 86 ? 8.523 12.777 17.639 1.00 78.75 86 GLU A C 1
ATOM 716 O O . GLU A 1 86 ? 7.384 13.061 18.024 1.00 78.75 86 GLU A O 1
ATOM 721 N N . ALA A 1 87 ? 8.953 13.066 16.407 1.00 81.75 87 ALA A N 1
ATOM 722 C CA . ALA A 1 87 ? 8.144 13.790 15.438 1.00 81.75 87 ALA A CA 1
ATOM 723 C C . ALA A 1 87 ? 7.186 12.860 14.681 1.00 81.75 87 ALA A C 1
ATOM 725 O O . ALA A 1 87 ? 7.532 11.745 14.268 1.00 81.75 87 ALA A O 1
ATOM 726 N N . VAL A 1 88 ? 5.951 13.338 14.500 1.00 84.94 88 VAL A N 1
ATOM 727 C CA . VAL A 1 88 ? 4.896 12.614 13.793 1.00 84.94 88 VAL A CA 1
ATOM 728 C C . VAL A 1 88 ? 4.100 13.546 12.900 1.00 84.94 88 VAL A C 1
ATOM 730 O O . VAL A 1 88 ? 3.459 14.476 13.389 1.00 84.94 88 VAL A O 1
ATOM 733 N N . ASP A 1 89 ? 4.061 13.204 11.615 1.00 88.50 89 ASP A N 1
ATOM 734 C CA . ASP A 1 89 ? 3.220 13.869 10.624 1.00 88.50 89 ASP A CA 1
ATOM 735 C C . ASP A 1 89 ? 1.968 13.036 10.356 1.00 88.50 89 ASP A C 1
ATOM 737 O O . ASP A 1 89 ? 1.989 11.800 10.388 1.00 88.50 89 ASP A O 1
ATOM 741 N N . ILE A 1 90 ? 0.847 13.715 10.115 1.00 89.81 90 ILE A N 1
ATOM 742 C CA . ILE A 1 90 ? -0.436 13.064 9.858 1.00 89.81 90 ILE A CA 1
ATOM 743 C C . ILE A 1 90 ? -1.010 13.590 8.551 1.00 89.81 90 ILE A C 1
ATOM 745 O O . ILE A 1 90 ? -1.263 14.784 8.400 1.00 89.81 90 ILE A O 1
ATOM 749 N N . HIS A 1 91 ? -1.297 12.658 7.650 1.00 90.75 91 HIS A N 1
ATOM 750 C CA . HIS A 1 91 ? -2.075 12.906 6.446 1.00 90.75 91 HIS A CA 1
ATOM 751 C C . HIS A 1 91 ? -3.311 12.016 6.445 1.00 90.75 91 HIS A C 1
ATOM 753 O O . HIS A 1 91 ? -3.373 10.979 7.111 1.00 90.75 91 HIS A O 1
ATOM 759 N N . SER A 1 92 ? -4.348 12.422 5.728 1.00 90.19 92 SER A N 1
ATOM 760 C CA . SER A 1 92 ? -5.572 11.636 5.598 1.00 90.19 92 SER A CA 1
ATOM 761 C C . SER A 1 92 ? -6.203 11.883 4.242 1.00 90.19 92 SER A C 1
ATOM 763 O O . SER A 1 92 ? -6.169 13.001 3.733 1.00 90.19 92 SER A O 1
ATOM 765 N N . ILE A 1 93 ? -6.789 10.833 3.679 1.00 91.69 93 ILE A N 1
ATOM 766 C CA . ILE A 1 93 ? -7.586 10.916 2.457 1.00 91.69 93 ILE A CA 1
A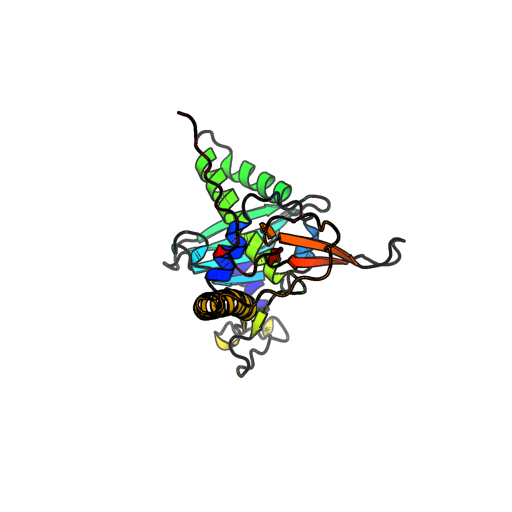TOM 767 C C . ILE A 1 93 ? -8.993 10.411 2.752 1.00 91.69 93 ILE A C 1
ATOM 769 O O . ILE A 1 93 ? -9.165 9.450 3.506 1.00 91.69 93 ILE A O 1
ATOM 773 N N . GLU A 1 94 ? -9.990 11.079 2.182 1.00 92.31 94 GLU A N 1
ATOM 774 C CA . GLU A 1 94 ? -11.392 10.711 2.345 1.00 92.31 94 GLU A CA 1
ATOM 775 C C . GLU A 1 94 ? -11.748 9.673 1.291 1.00 92.31 94 GLU A C 1
ATOM 777 O O . GLU A 1 94 ? -11.537 9.897 0.100 1.00 92.31 94 GLU A O 1
ATOM 782 N N . LEU A 1 95 ? -12.261 8.528 1.724 1.00 93.62 95 LEU A N 1
ATOM 783 C CA . LEU A 1 95 ? -12.606 7.420 0.852 1.00 93.62 95 LEU A CA 1
ATOM 784 C C . LEU A 1 95 ? -14.068 7.557 0.438 1.00 93.62 95 LEU A C 1
ATOM 786 O O . LEU A 1 95 ? -14.978 7.350 1.236 1.00 93.62 95 LEU A O 1
ATOM 790 N N . LYS A 1 96 ? -14.300 7.897 -0.831 1.00 91.88 96 LYS A N 1
ATOM 791 C CA . LYS A 1 96 ? -15.646 7.980 -1.409 1.00 91.88 96 LYS A CA 1
ATOM 792 C C . LYS A 1 96 ? -15.813 6.904 -2.460 1.00 91.88 96 LYS A C 1
ATOM 794 O O . LYS A 1 96 ? -15.079 6.879 -3.445 1.00 91.88 96 LYS A O 1
ATOM 799 N N . SER A 1 97 ? -16.792 6.024 -2.264 1.00 89.50 97 SER A N 1
ATOM 800 C CA . SER A 1 97 ? -17.099 4.991 -3.256 1.00 89.50 97 SER A CA 1
ATOM 801 C C . SER A 1 97 ? -17.416 5.619 -4.614 1.00 89.50 97 SER A C 1
ATOM 803 O O . SER A 1 97 ? -18.068 6.661 -4.700 1.00 89.50 97 SER A O 1
ATOM 805 N N . GLY A 1 98 ? -16.917 4.991 -5.678 1.00 87.69 98 GLY A N 1
ATOM 806 C CA . GLY A 1 98 ? -17.029 5.505 -7.042 1.00 87.69 98 GLY A CA 1
ATOM 807 C C . GLY A 1 98 ? -16.012 6.588 -7.423 1.00 87.69 98 GLY A C 1
ATOM 808 O O . GLY A 1 98 ? -15.972 6.949 -8.597 1.00 87.69 98 GLY A O 1
ATOM 809 N N . GLN A 1 99 ? -15.181 7.073 -6.492 1.00 92.00 99 GLN A N 1
ATOM 810 C CA . GLN A 1 99 ? -14.044 7.944 -6.806 1.00 92.00 99 GLN A CA 1
ATOM 811 C C . GLN A 1 99 ? -12.750 7.148 -7.006 1.00 92.00 99 GLN A C 1
ATOM 813 O O . GLN A 1 99 ? -12.592 6.009 -6.554 1.00 92.00 99 GLN A O 1
ATOM 818 N N . THR A 1 100 ? -11.803 7.772 -7.695 1.00 92.38 100 THR A N 1
ATOM 819 C CA . THR A 1 100 ? -10.418 7.315 -7.811 1.00 92.38 100 THR A CA 1
ATOM 820 C C . THR A 1 100 ? -9.594 7.738 -6.598 1.00 92.38 100 THR A C 1
ATOM 822 O O . THR A 1 100 ? -9.880 8.738 -5.938 1.00 92.38 100 THR A O 1
ATOM 825 N N . LEU A 1 101 ? -8.504 7.017 -6.327 1.00 91.69 101 LEU A N 1
ATOM 826 C CA . LEU A 1 101 ? -7.570 7.386 -5.261 1.00 91.69 101 LEU A CA 1
ATOM 827 C C . LEU A 1 101 ? -6.973 8.788 -5.470 1.00 91.69 101 LEU A C 1
ATOM 829 O O . LEU A 1 101 ? -6.783 9.513 -4.497 1.00 91.69 101 LEU A O 1
ATOM 833 N N . LYS A 1 102 ? -6.738 9.205 -6.724 1.00 88.88 102 LYS A N 1
ATOM 834 C CA . LYS A 1 102 ? -6.266 10.560 -7.062 1.00 88.88 102 LYS A CA 1
ATOM 835 C C . LYS A 1 102 ? -7.239 11.654 -6.605 1.00 88.88 102 LYS A C 1
ATOM 837 O O . LYS A 1 102 ? -6.821 12.648 -6.004 1.00 88.88 102 LYS A O 1
ATOM 842 N N . GLU A 1 103 ? -8.533 11.465 -6.849 1.00 89.50 103 GLU A N 1
ATOM 843 C CA . GLU A 1 103 ? -9.579 12.406 -6.424 1.00 89.50 103 GLU A CA 1
ATOM 844 C C . GLU A 1 103 ? -9.678 12.482 -4.891 1.00 89.50 103 GLU A C 1
ATOM 846 O O . GLU A 1 103 ? -9.732 13.579 -4.321 1.00 89.50 103 GLU A O 1
ATOM 851 N N . CYS A 1 104 ? -9.603 11.329 -4.220 1.00 89.25 104 CYS A N 1
ATOM 852 C CA . CYS A 1 104 ? -9.615 11.224 -2.761 1.00 89.25 104 CYS A CA 1
ATOM 853 C C . CYS A 1 104 ? -8.422 11.930 -2.098 1.00 89.25 104 CYS A C 1
ATOM 855 O O . CYS A 1 104 ? -8.604 12.639 -1.106 1.00 89.25 104 CYS A O 1
ATOM 857 N N . MET A 1 105 ? -7.212 11.788 -2.657 1.00 85.31 105 MET A N 1
ATOM 858 C CA . MET A 1 105 ? -6.009 12.480 -2.168 1.00 85.31 105 MET A CA 1
ATOM 859 C C . MET A 1 105 ? -6.147 13.999 -2.249 1.00 85.31 105 MET A C 1
ATOM 861 O O . MET A 1 105 ? -5.859 14.721 -1.297 1.00 85.31 105 MET A O 1
ATOM 865 N N . THR A 1 106 ? -6.611 14.485 -3.397 1.00 79.44 106 THR A N 1
ATOM 866 C CA . THR A 1 106 ? -6.612 15.915 -3.708 1.00 79.44 106 THR A CA 1
ATOM 867 C C . THR A 1 106 ? -7.588 16.698 -2.825 1.00 79.44 106 THR A C 1
ATOM 869 O O . THR A 1 106 ? -7.341 17.860 -2.510 1.00 79.44 106 THR A O 1
ATOM 872 N N . THR A 1 107 ? -8.699 16.079 -2.420 1.00 74.62 107 THR A N 1
ATOM 873 C CA . THR A 1 107 ? -9.800 16.768 -1.730 1.00 74.62 107 THR A CA 1
ATOM 874 C C . THR A 1 107 ? -9.420 17.219 -0.316 1.00 74.62 107 THR A C 1
ATOM 876 O O . THR A 1 107 ? -9.495 18.411 -0.020 1.00 74.62 107 THR A O 1
ATOM 879 N N . LEU A 1 108 ? -8.984 16.298 0.554 1.00 73.31 108 LEU A N 1
ATOM 880 C CA . LEU A 1 108 ? -8.666 16.634 1.950 1.00 73.31 108 LEU A CA 1
ATOM 881 C C . LEU A 1 108 ? -7.366 17.423 2.090 1.00 73.31 108 LEU A C 1
ATOM 883 O O . LEU A 1 108 ? -7.303 18.345 2.900 1.00 73.31 108 LEU A O 1
ATOM 887 N N . LEU A 1 109 ? -6.348 17.109 1.285 1.00 71.94 109 LEU A N 1
ATOM 888 C CA . LEU A 1 109 ? -5.071 17.816 1.364 1.00 71.94 109 LEU A CA 1
ATOM 889 C C . LEU A 1 109 ? -5.229 19.289 0.970 1.00 71.94 109 LEU A C 1
ATOM 891 O O . LEU A 1 109 ? -4.710 20.156 1.661 1.00 71.94 109 LEU A O 1
ATOM 895 N N . LYS A 1 110 ? -6.042 19.609 -0.046 1.00 73.56 110 LYS A N 1
ATOM 896 C CA . LYS A 1 110 ? -6.362 21.010 -0.375 1.00 73.56 110 LYS A CA 1
ATOM 897 C C . LYS A 1 110 ? -7.034 21.758 0.775 1.00 73.56 110 LYS A C 1
ATOM 899 O O . LYS A 1 110 ? -6.753 22.935 0.970 1.00 73.56 110 LYS A O 1
ATOM 904 N N . ILE A 1 111 ? -7.910 21.095 1.534 1.00 72.19 111 ILE A N 1
ATOM 905 C CA . ILE A 1 111 ? -8.555 21.695 2.712 1.00 72.19 111 ILE A CA 1
ATOM 906 C C . ILE A 1 111 ? -7.515 21.946 3.810 1.00 72.19 111 ILE A C 1
ATOM 908 O O . ILE A 1 111 ? -7.473 23.040 4.372 1.00 72.19 111 ILE A O 1
ATOM 912 N N . GLN A 1 112 ? -6.658 20.956 4.078 1.00 72.88 112 GLN A N 1
ATOM 913 C CA . GLN A 1 112 ? -5.587 21.040 5.075 1.00 72.88 112 GLN A CA 1
ATOM 914 C C . GLN A 1 112 ? -4.609 22.191 4.786 1.00 72.88 112 GLN A C 1
ATOM 916 O O . GLN A 1 112 ? -4.095 22.802 5.719 1.00 72.88 112 GLN A O 1
ATOM 921 N N . TYR A 1 113 ? -4.408 22.516 3.509 1.00 72.94 113 TYR A N 1
ATOM 922 C CA . TYR A 1 113 ? -3.368 23.421 3.027 1.00 72.94 113 TYR A CA 1
ATOM 923 C C . TYR A 1 113 ? -3.904 24.707 2.350 1.00 72.94 113 TYR A C 1
ATOM 925 O O . TYR A 1 113 ? -3.235 25.296 1.515 1.00 72.94 113 TYR A O 1
ATOM 933 N N . SER A 1 114 ? -5.113 25.182 2.674 1.00 67.44 114 SER A N 1
ATOM 934 C CA . SER A 1 114 ? -5.810 26.225 1.882 1.00 67.44 114 SER A CA 1
ATOM 935 C C . SER A 1 114 ? -5.317 27.695 1.975 1.00 67.44 114 SER A C 1
ATOM 937 O O . SER A 1 114 ? -6.083 28.602 1.640 1.00 67.44 114 SER A O 1
ATOM 939 N N . SER A 1 115 ? -4.074 27.994 2.386 1.00 61.47 115 SER A N 1
ATOM 940 C CA . SER A 1 115 ? -3.554 29.383 2.435 1.00 61.47 115 SER A CA 1
ATOM 941 C C . SER A 1 115 ? -2.531 29.703 1.326 1.00 61.47 115 SER A C 1
ATOM 943 O O . SER A 1 115 ? -1.968 28.814 0.698 1.00 61.47 115 SER A O 1
ATOM 945 N N . GLN A 1 116 ? -2.334 30.996 1.025 1.00 54.50 116 GLN A N 1
ATOM 946 C CA . GLN A 1 116 ? -1.647 31.478 -0.193 1.00 54.50 116 GLN A CA 1
ATOM 947 C C . GLN A 1 116 ? -0.138 31.146 -0.296 1.00 54.50 116 GLN A C 1
ATOM 949 O O . GLN A 1 116 ? 0.419 31.308 -1.375 1.00 54.50 116 GLN A O 1
ATOM 954 N N . ASP A 1 117 ? 0.508 30.659 0.771 1.00 58.72 117 ASP A N 1
ATOM 955 C CA . ASP A 1 117 ? 1.939 30.283 0.800 1.00 58.72 117 ASP A CA 1
ATOM 956 C C . ASP A 1 117 ? 2.177 28.754 0.788 1.00 58.72 117 ASP A C 1
ATOM 958 O O . ASP A 1 117 ? 3.299 28.284 0.978 1.00 58.72 117 ASP A O 1
ATOM 962 N N . VAL A 1 118 ? 1.128 27.956 0.563 1.00 64.38 118 VAL A N 1
ATOM 963 C CA . VAL A 1 118 ? 1.116 26.518 0.884 1.00 64.38 118 VAL A CA 1
ATOM 964 C C . VAL A 1 118 ? 1.228 25.611 -0.346 1.00 64.38 118 VAL A C 1
ATOM 966 O O . VAL A 1 118 ? 1.322 24.399 -0.203 1.00 64.38 118 VAL A O 1
ATOM 969 N N . ASP A 1 119 ? 1.312 26.149 -1.564 1.00 71.75 119 ASP A N 1
ATOM 970 C CA . ASP A 1 119 ? 1.383 25.320 -2.782 1.00 71.75 119 ASP A CA 1
ATOM 971 C C . ASP A 1 119 ? 2.549 24.313 -2.744 1.00 71.75 119 ASP A C 1
ATOM 973 O O . ASP A 1 119 ? 2.372 23.141 -3.065 1.00 71.75 119 ASP A O 1
ATOM 977 N N . LYS A 1 120 ? 3.721 24.725 -2.236 1.00 76.19 120 LYS A N 1
ATOM 978 C CA . LYS A 1 120 ? 4.877 23.824 -2.065 1.00 76.19 120 LYS A CA 1
ATOM 979 C C . LYS A 1 120 ? 4.655 22.752 -0.996 1.00 76.19 120 LYS A C 1
ATOM 981 O O . LYS A 1 120 ? 5.120 21.627 -1.162 1.00 76.19 120 LYS A O 1
ATOM 986 N N . GLU A 1 121 ? 3.982 23.090 0.103 1.00 78.31 121 GLU A N 1
ATOM 987 C CA . GLU A 1 121 ? 3.663 22.133 1.171 1.00 78.31 121 GLU A CA 1
ATOM 988 C C . GLU A 1 121 ? 2.571 21.151 0.732 1.00 78.31 121 GLU A C 1
ATOM 990 O O . GLU A 1 121 ? 2.631 19.968 1.065 1.00 78.31 121 GLU A O 1
ATOM 995 N N . LEU A 1 122 ? 1.607 21.624 -0.062 1.00 79.69 122 LEU A N 1
ATOM 996 C CA . LEU A 1 122 ? 0.575 20.809 -0.687 1.00 79.69 122 LEU A CA 1
ATOM 997 C C . LEU A 1 122 ? 1.186 19.836 -1.700 1.00 79.69 122 LEU A C 1
ATOM 999 O O . LEU A 1 122 ? 0.884 18.646 -1.636 1.00 79.69 122 LEU A O 1
ATOM 1003 N N . ASP A 1 123 ? 2.062 20.311 -2.590 1.00 82.31 123 ASP A N 1
ATOM 1004 C CA . ASP A 1 123 ? 2.774 19.468 -3.558 1.00 82.31 123 ASP A CA 1
ATOM 1005 C C . ASP A 1 123 ? 3.609 18.399 -2.847 1.00 82.31 123 ASP A C 1
ATOM 1007 O O . ASP A 1 123 ? 3.544 17.215 -3.186 1.00 82.31 123 ASP A O 1
ATOM 1011 N N . TYR A 1 124 ? 4.341 18.796 -1.803 1.00 83.75 124 TYR A N 1
ATOM 1012 C CA . TYR A 1 124 ? 5.086 17.874 -0.953 1.00 83.75 124 TYR A CA 1
ATOM 1013 C C . TYR A 1 124 ? 4.171 16.822 -0.308 1.00 83.75 124 TYR A C 1
ATOM 1015 O O . TYR A 1 124 ? 4.421 15.620 -0.433 1.00 83.75 124 TYR A O 1
ATOM 1023 N N . GLY A 1 125 ? 3.080 17.251 0.333 1.00 86.00 125 GLY A N 1
ATOM 1024 C CA . GLY A 1 125 ? 2.121 16.360 0.980 1.00 86.00 125 GLY A CA 1
ATOM 1025 C C . GLY A 1 125 ? 1.467 15.384 -0.002 1.00 86.00 125 GLY A C 1
ATOM 1026 O O . GLY A 1 125 ? 1.326 14.202 0.311 1.00 86.00 125 GLY A O 1
ATOM 1027 N N . LEU A 1 126 ? 1.122 15.845 -1.209 1.00 87.38 126 LEU A N 1
ATOM 1028 C CA . LEU A 1 126 ? 0.581 15.004 -2.278 1.00 87.38 126 LEU A CA 1
ATOM 1029 C C . LEU A 1 126 ? 1.584 13.931 -2.708 1.00 87.38 126 LEU A C 1
ATOM 1031 O O . LEU A 1 126 ? 1.222 12.757 -2.744 1.00 87.38 126 LEU A O 1
ATOM 1035 N N . ILE A 1 127 ? 2.843 14.304 -2.961 1.00 88.88 127 ILE A N 1
ATOM 1036 C CA . ILE A 1 127 ? 3.898 13.360 -3.358 1.00 88.88 127 ILE A CA 1
ATOM 1037 C C . ILE A 1 127 ? 4.126 12.304 -2.270 1.00 88.88 127 ILE A C 1
ATOM 1039 O O . ILE A 1 127 ? 4.223 11.112 -2.572 1.00 88.88 127 ILE A O 1
ATOM 1043 N N . VAL A 1 128 ? 4.198 12.716 -1.001 1.00 91.25 128 VAL A N 1
ATOM 1044 C CA . VAL A 1 128 ? 4.414 11.794 0.124 1.00 91.25 128 VAL A CA 1
ATOM 1045 C C . VAL A 1 128 ? 3.230 10.834 0.280 1.00 91.25 128 VAL A C 1
ATOM 1047 O O . VAL A 1 128 ? 3.439 9.626 0.406 1.00 91.25 128 VAL A O 1
ATOM 1050 N N . VAL A 1 129 ? 1.988 11.324 0.203 1.00 92.62 129 VAL A N 1
ATOM 1051 C CA . VAL A 1 129 ? 0.786 10.472 0.258 1.00 92.62 129 VAL A CA 1
ATOM 1052 C C . VAL A 1 129 ? 0.709 9.516 -0.929 1.00 92.62 129 VAL A C 1
ATOM 1054 O O . VAL A 1 129 ? 0.395 8.340 -0.737 1.00 92.62 129 VAL A O 1
ATOM 1057 N N . GLU A 1 130 ? 1.046 9.969 -2.135 1.00 92.00 130 GLU A N 1
ATOM 1058 C CA . GLU A 1 130 ? 1.052 9.117 -3.323 1.00 92.00 130 GLU A CA 1
ATOM 1059 C C . GLU A 1 130 ? 2.082 7.989 -3.187 1.00 92.00 130 GLU A C 1
ATOM 1061 O O . GLU A 1 130 ? 1.742 6.827 -3.410 1.00 92.00 130 GLU A O 1
ATOM 1066 N N . LYS A 1 131 ? 3.302 8.286 -2.715 1.00 94.00 131 LYS A N 1
ATOM 1067 C CA . LYS A 1 131 ? 4.319 7.267 -2.402 1.00 94.00 131 LYS A CA 1
ATOM 1068 C C . LYS A 1 131 ? 3.831 6.251 -1.366 1.00 94.00 131 LYS A C 1
ATOM 1070 O O . LYS A 1 131 ? 3.967 5.047 -1.585 1.00 94.00 131 LYS A O 1
ATOM 1075 N N . MET A 1 132 ? 3.232 6.709 -0.263 1.00 95.94 132 MET A N 1
ATOM 1076 C CA . MET A 1 132 ? 2.675 5.817 0.763 1.00 95.94 132 MET A CA 1
ATOM 1077 C C . MET A 1 132 ? 1.575 4.913 0.189 1.00 95.94 132 MET A C 1
ATOM 1079 O O . MET A 1 132 ? 1.534 3.716 0.487 1.00 95.94 132 MET A O 1
ATOM 1083 N N . LEU A 1 133 ? 0.716 5.452 -0.683 1.00 95.50 133 LEU A N 1
ATOM 1084 C CA . LEU A 1 133 ? -0.303 4.669 -1.379 1.00 95.50 133 LEU A CA 1
ATOM 1085 C C . LEU A 1 133 ? 0.299 3.597 -2.284 1.00 95.50 133 LEU A C 1
ATOM 1087 O O . LEU A 1 133 ? -0.250 2.499 -2.315 1.00 95.50 133 LEU A O 1
ATOM 1091 N N . GLN A 1 134 ? 1.418 3.848 -2.972 1.00 95.56 134 GLN A N 1
ATOM 1092 C CA . GLN A 1 134 ? 2.067 2.815 -3.791 1.00 95.56 134 GLN A CA 1
ATOM 1093 C C . GLN A 1 134 ? 2.433 1.572 -2.960 1.00 95.56 134 GLN A C 1
ATOM 1095 O O . GLN A 1 134 ? 2.207 0.442 -3.401 1.00 95.56 134 GLN A O 1
ATOM 1100 N N . LEU A 1 135 ? 2.924 1.760 -1.729 1.00 97.12 135 LEU A N 1
ATOM 1101 C CA . LEU A 1 135 ? 3.235 0.642 -0.830 1.00 97.12 135 LEU A CA 1
ATOM 1102 C C . LEU A 1 135 ? 1.969 -0.062 -0.319 1.00 97.12 135 LEU A C 1
ATOM 1104 O O . LEU A 1 135 ? 1.910 -1.295 -0.297 1.00 97.12 135 LEU A O 1
ATOM 1108 N N . VAL A 1 136 ? 0.932 0.705 0.044 1.00 97.69 136 VAL A N 1
ATOM 1109 C CA . VAL A 1 136 ? -0.375 0.153 0.448 1.00 97.69 136 VAL A CA 1
ATOM 1110 C C . VAL A 1 136 ? -0.981 -0.689 -0.674 1.00 97.69 136 VAL A C 1
ATOM 1112 O O . VAL A 1 136 ? -1.427 -1.812 -0.431 1.00 97.69 136 VAL A O 1
ATOM 1115 N N . LEU A 1 137 ? -0.951 -0.187 -1.907 1.00 97.06 137 LEU A N 1
ATOM 1116 C CA . LEU A 1 137 ? -1.440 -0.882 -3.094 1.00 97.06 137 LEU A CA 1
ATOM 1117 C C . LEU A 1 137 ? -0.671 -2.172 -3.353 1.00 97.06 137 LEU A C 1
ATOM 1119 O O . LEU A 1 137 ? -1.289 -3.185 -3.678 1.00 97.06 137 LEU A O 1
ATOM 1123 N N . TYR A 1 138 ? 0.647 -2.175 -3.148 1.00 97.44 138 TYR A N 1
ATOM 1124 C CA . TYR A 1 138 ? 1.427 -3.397 -3.291 1.00 97.44 138 TYR A CA 1
ATOM 1125 C C . TYR A 1 138 ? 0.999 -4.462 -2.290 1.00 97.44 138 TYR A C 1
ATOM 1127 O O . TYR A 1 138 ? 0.773 -5.596 -2.691 1.00 97.44 138 TYR A O 1
ATOM 1135 N N . VAL A 1 139 ? 0.772 -4.103 -1.026 1.00 98.00 139 VAL A N 1
ATOM 1136 C CA . VAL A 1 139 ? 0.250 -5.049 -0.024 1.00 98.00 139 VAL A CA 1
ATOM 1137 C C . VAL A 1 139 ? -1.179 -5.517 -0.346 1.00 98.00 139 VAL A C 1
ATOM 1139 O O . VAL A 1 139 ? -1.548 -6.638 -0.004 1.00 98.00 139 VAL A O 1
ATOM 1142 N N . CYS A 1 140 ? -1.976 -4.700 -1.038 1.00 97.44 140 CYS A N 1
ATOM 1143 C CA . CYS A 1 140 ? -3.313 -5.071 -1.516 1.00 97.44 140 CYS A CA 1
ATOM 1144 C C . CYS A 1 140 ? -3.298 -5.967 -2.771 1.00 97.44 140 CYS A C 1
ATOM 1146 O O . CYS A 1 140 ? -4.339 -6.516 -3.144 1.00 97.44 140 CYS A O 1
ATOM 1148 N N . ALA A 1 141 ? -2.167 -6.084 -3.470 1.00 97.44 141 ALA A N 1
ATOM 1149 C CA . ALA A 1 141 ? -2.092 -6.805 -4.732 1.00 97.44 141 ALA A CA 1
ATOM 1150 C C . ALA A 1 141 ? -2.094 -8.326 -4.523 1.00 97.44 141 ALA A C 1
ATOM 1152 O O . ALA A 1 141 ? -1.357 -8.876 -3.712 1.00 97.44 141 ALA A O 1
ATOM 1153 N N . GLU A 1 142 ? -2.876 -9.045 -5.328 1.00 96.81 142 GLU A N 1
ATOM 1154 C CA . GLU A 1 142 ? -3.011 -10.505 -5.223 1.00 96.81 142 GLU A CA 1
ATOM 1155 C C . GLU A 1 142 ? -1.690 -11.241 -5.491 1.00 96.81 142 GLU A C 1
ATOM 1157 O O . GLU A 1 142 ? -1.443 -12.321 -4.961 1.00 96.81 142 GLU A O 1
ATOM 1162 N N . ASN A 1 143 ? -0.840 -10.662 -6.338 1.00 96.19 143 ASN A N 1
ATOM 1163 C CA . ASN A 1 143 ? 0.460 -11.212 -6.699 1.00 96.19 143 ASN A CA 1
ATOM 1164 C C . ASN A 1 143 ? 1.624 -10.525 -5.971 1.00 96.19 143 ASN A C 1
ATOM 1166 O O . ASN A 1 143 ? 2.747 -10.570 -6.479 1.00 96.19 143 ASN A O 1
ATOM 1170 N N . ALA A 1 144 ? 1.353 -9.866 -4.841 1.00 97.06 144 ALA A N 1
ATOM 1171 C CA . ALA A 1 144 ? 2.379 -9.239 -4.027 1.00 97.06 144 ALA A CA 1
ATOM 1172 C C . ALA A 1 144 ? 3.392 -10.274 -3.529 1.00 97.06 144 ALA A C 1
ATOM 1174 O O . ALA A 1 144 ? 3.041 -11.336 -3.012 1.00 97.06 144 ALA A O 1
ATOM 1175 N N . ASP A 1 145 ? 4.668 -9.948 -3.680 1.00 97.00 145 ASP A N 1
ATOM 1176 C CA . ASP A 1 145 ? 5.767 -10.754 -3.168 1.00 97.00 145 ASP A CA 1
ATOM 1177 C C . ASP A 1 145 ? 5.984 -10.446 -1.685 1.00 97.00 145 ASP A C 1
ATOM 1179 O O . ASP A 1 145 ? 6.702 -9.507 -1.358 1.00 97.00 145 ASP A O 1
ATOM 1183 N N . ILE A 1 146 ? 5.309 -11.191 -0.808 1.00 97.19 146 ILE A N 1
ATOM 1184 C CA . ILE A 1 146 ? 5.340 -11.000 0.648 1.00 97.19 146 ILE A CA 1
ATOM 1185 C C . ILE A 1 146 ? 5.733 -12.321 1.314 1.00 97.19 146 ILE A C 1
ATOM 1187 O O . ILE A 1 146 ? 5.101 -13.357 1.089 1.00 97.19 146 ILE A O 1
ATOM 1191 N N . GLN A 1 147 ? 6.778 -12.302 2.137 1.00 95.88 147 GLN A N 1
ATOM 1192 C CA . GLN A 1 147 ? 7.259 -13.452 2.903 1.00 95.88 147 GLN A CA 1
ATOM 1193 C C . GLN A 1 147 ? 7.243 -13.144 4.394 1.00 95.88 147 GLN A C 1
ATOM 1195 O O . GLN A 1 147 ? 7.452 -12.010 4.802 1.00 95.88 147 GLN A O 1
ATOM 1200 N N . ASN A 1 148 ? 7.027 -14.159 5.230 1.00 93.06 148 ASN A N 1
ATOM 1201 C CA . ASN A 1 148 ? 7.256 -14.002 6.663 1.00 93.06 148 ASN A CA 1
ATOM 1202 C C . ASN A 1 148 ? 8.767 -13.847 6.905 1.00 93.06 148 ASN A C 1
ATOM 1204 O O . ASN A 1 148 ? 9.529 -14.729 6.507 1.00 93.06 148 ASN A O 1
ATOM 1208 N N . ALA A 1 149 ? 9.173 -12.752 7.554 1.00 91.50 149 ALA A N 1
ATOM 1209 C CA . ALA A 1 149 ? 10.579 -12.447 7.829 1.00 91.50 149 ALA A CA 1
ATOM 1210 C C . ALA A 1 149 ? 11.206 -13.408 8.858 1.00 91.50 149 ALA A C 1
ATOM 1212 O O . ALA A 1 149 ? 12.419 -13.592 8.906 1.00 91.50 149 ALA A O 1
ATOM 1213 N N . ASP A 1 150 ? 10.379 -14.047 9.689 1.00 87.56 150 ASP A N 1
ATOM 1214 C CA . ASP A 1 150 ? 10.809 -15.024 10.686 1.00 87.56 150 ASP A CA 1
ATOM 1215 C C . ASP A 1 150 ? 9.869 -16.246 10.685 1.00 87.56 150 ASP A C 1
ATOM 1217 O O . ASP A 1 150 ? 9.022 -16.402 11.573 1.00 87.56 150 ASP A O 1
ATOM 1221 N N . PRO A 1 151 ? 9.987 -17.141 9.682 1.00 80.94 151 PRO A N 1
ATOM 1222 C CA . PRO A 1 151 ? 9.095 -18.293 9.533 1.00 80.94 151 PRO A CA 1
ATOM 1223 C C . PRO A 1 151 ? 9.124 -19.255 10.730 1.00 80.94 151 PRO A C 1
ATOM 1225 O O . PRO A 1 151 ? 8.170 -20.002 10.943 1.00 80.94 151 PRO A O 1
ATOM 1228 N N . GLY A 1 152 ? 10.217 -19.258 11.503 1.00 75.94 152 GLY A N 1
ATOM 1229 C CA . GLY A 1 152 ? 10.382 -20.096 12.693 1.00 75.94 152 GLY A CA 1
ATOM 1230 C C .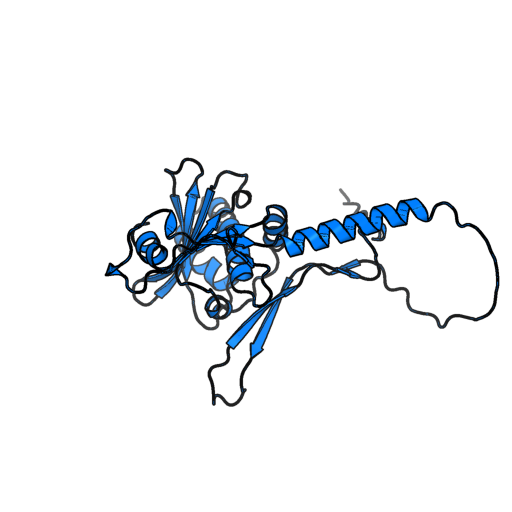 GLY A 1 152 ? 9.726 -19.520 13.949 1.00 75.94 152 GLY A C 1
ATOM 1231 O O . GLY A 1 152 ? 9.569 -20.225 14.951 1.00 75.94 152 GLY A O 1
ATOM 1232 N N . ARG A 1 153 ? 9.321 -18.247 13.921 1.00 77.94 153 ARG A N 1
ATOM 1233 C CA . ARG A 1 153 ? 8.716 -17.568 15.060 1.00 77.94 153 ARG A CA 1
ATOM 1234 C C . ARG A 1 153 ? 7.202 -17.642 14.997 1.00 77.94 153 ARG A C 1
ATOM 1236 O O . ARG A 1 153 ? 6.540 -17.015 14.179 1.00 77.94 153 ARG A O 1
ATOM 1243 N N . ASN A 1 154 ? 6.637 -18.339 15.977 1.00 67.38 154 ASN A N 1
ATOM 1244 C CA . ASN A 1 154 ? 5.196 -18.378 16.191 1.00 67.38 154 ASN A CA 1
ATOM 1245 C C . ASN A 1 154 ? 4.685 -17.025 16.718 1.00 67.38 154 ASN A C 1
ATOM 1247 O O . ASN A 1 154 ? 4.571 -16.812 17.931 1.00 67.38 154 ASN A O 1
ATOM 1251 N N . THR A 1 155 ? 4.349 -16.109 15.811 1.00 69.56 155 THR A N 1
ATOM 1252 C CA . THR A 1 155 ? 3.590 -14.892 16.115 1.00 69.56 155 THR A CA 1
ATOM 1253 C C . THR A 1 155 ? 2.111 -15.255 16.247 1.00 69.56 155 THR A C 1
ATOM 1255 O O . THR A 1 155 ? 1.314 -15.200 15.315 1.00 69.56 155 THR A O 1
ATOM 1258 N N . ALA A 1 156 ? 1.718 -15.712 17.435 1.00 65.94 156 ALA A N 1
ATOM 1259 C CA . ALA A 1 156 ? 0.323 -16.053 17.688 1.00 65.94 156 ALA A CA 1
ATOM 1260 C C . ALA A 1 156 ? -0.531 -14.776 17.729 1.00 65.94 156 ALA A C 1
ATOM 1262 O O . ALA A 1 156 ? -0.462 -14.018 18.701 1.00 65.94 156 ALA A O 1
ATOM 1263 N N . LYS A 1 157 ? -1.369 -14.561 16.705 1.00 70.50 157 LYS A N 1
ATOM 1264 C CA . LYS A 1 157 ? -2.391 -13.508 16.739 1.00 70.50 157 LYS A CA 1
ATOM 1265 C C . LYS A 1 157 ? -3.309 -13.739 17.954 1.00 70.50 157 LYS A C 1
ATOM 1267 O O . LYS A 1 157 ? -3.822 -14.852 18.125 1.00 70.50 157 LYS A O 1
ATOM 1272 N N . PRO A 1 158 ? -3.534 -12.730 18.812 1.00 77.12 158 PRO A N 1
ATOM 1273 C CA . PRO A 1 158 ? -4.411 -12.877 19.967 1.00 77.12 158 PRO A CA 1
ATOM 1274 C C . PRO A 1 158 ? -5.832 -13.265 19.540 1.00 77.12 158 PRO A C 1
ATOM 1276 O O . PRO A 1 158 ? -6.426 -12.624 18.679 1.00 77.12 158 PRO A O 1
ATOM 1279 N N . LYS A 1 159 ? -6.408 -14.297 20.172 1.00 80.25 159 LYS A N 1
ATOM 1280 C CA . LYS A 1 159 ? -7.783 -14.756 19.871 1.00 80.25 159 LYS A CA 1
ATOM 1281 C C . LYS A 1 159 ? -8.873 -13.748 20.264 1.00 80.25 159 LYS A C 1
ATOM 1283 O O . LYS A 1 159 ? -10.002 -13.868 19.810 1.00 80.25 159 LYS A O 1
ATOM 1288 N N . ALA A 1 160 ? -8.559 -12.811 21.157 1.00 86.31 160 ALA A N 1
ATOM 1289 C CA . ALA A 1 160 ? -9.479 -11.793 21.654 1.00 86.31 160 ALA A CA 1
ATOM 1290 C C . ALA A 1 160 ? -8.695 -10.557 22.109 1.00 86.31 160 ALA A C 1
ATOM 1292 O O . ALA A 1 160 ? -7.553 -10.690 22.553 1.00 86.31 160 ALA A O 1
ATOM 1293 N N . ILE A 1 161 ? -9.336 -9.383 22.088 1.00 86.88 161 ILE A N 1
ATOM 1294 C CA . ILE A 1 161 ? -8.720 -8.100 22.478 1.00 86.88 161 ILE A CA 1
ATOM 1295 C C . ILE A 1 161 ? -8.155 -8.153 23.907 1.00 86.88 161 ILE A C 1
ATOM 1297 O O . ILE A 1 161 ? -7.038 -7.709 24.148 1.00 86.88 161 ILE A O 1
ATOM 1301 N N . ARG A 1 162 ? -8.869 -8.786 24.847 1.00 89.69 162 ARG A N 1
ATOM 1302 C CA . ARG A 1 162 ? -8.418 -8.960 26.244 1.00 89.69 162 ARG A CA 1
ATOM 1303 C C . ARG A 1 162 ? -7.113 -9.756 26.406 1.00 89.69 162 ARG A C 1
ATOM 1305 O O . ARG A 1 162 ? -6.510 -9.715 27.469 1.00 89.69 162 ARG A O 1
ATOM 1312 N N . ASN A 1 163 ? -6.709 -10.515 25.385 1.00 89.31 163 ASN A N 1
ATOM 1313 C CA . ASN A 1 163 ? -5.515 -11.363 25.423 1.00 89.31 163 ASN A CA 1
ATOM 1314 C C . ASN A 1 163 ? -4.271 -10.660 24.859 1.00 89.31 163 ASN A C 1
ATOM 1316 O O . ASN A 1 163 ? -3.204 -11.273 24.831 1.00 89.31 163 ASN A O 1
ATOM 1320 N N . ILE A 1 164 ? -4.411 -9.422 24.377 1.00 91.00 164 ILE A N 1
ATOM 1321 C CA . ILE A 1 164 ? -3.311 -8.627 23.838 1.00 91.00 164 ILE A CA 1
ATOM 1322 C C . ILE A 1 164 ? -2.381 -8.218 24.987 1.00 91.00 164 ILE A C 1
ATOM 1324 O O . ILE A 1 164 ? -2.830 -7.599 25.950 1.00 91.00 164 ILE A O 1
ATOM 1328 N N . LYS A 1 165 ? -1.091 -8.560 24.889 1.00 89.81 165 LYS A N 1
ATOM 1329 C CA . LYS A 1 165 ? -0.076 -8.237 25.910 1.00 89.81 165 LYS A CA 1
ATOM 1330 C C . LYS A 1 165 ? 0.812 -7.060 25.528 1.00 89.81 165 LYS A C 1
ATOM 1332 O O . LYS A 1 165 ? 1.622 -6.653 26.354 1.00 89.81 165 LYS A O 1
ATOM 1337 N N . ASP A 1 166 ? 0.709 -6.586 24.288 1.00 89.88 166 ASP A N 1
ATOM 1338 C CA . ASP A 1 166 ? 1.482 -5.461 23.757 1.00 89.88 166 ASP A CA 1
ATOM 1339 C C . ASP A 1 166 ? 2.995 -5.679 23.921 1.00 89.88 166 ASP A C 1
ATOM 1341 O O . ASP A 1 166 ? 3.754 -4.823 24.364 1.00 89.88 166 ASP A O 1
ATOM 1345 N N . LYS A 1 167 ? 3.436 -6.891 23.553 1.00 88.81 167 LYS A N 1
ATOM 1346 C CA . LYS A 1 167 ? 4.844 -7.307 23.587 1.00 88.81 167 LYS A CA 1
ATOM 1347 C C . LYS A 1 167 ? 5.410 -7.422 22.182 1.00 88.81 167 LYS A C 1
ATOM 1349 O O . LYS A 1 167 ? 4.719 -7.867 21.272 1.00 88.81 167 LYS A O 1
ATOM 1354 N N . TYR A 1 168 ? 6.716 -7.189 22.049 1.00 85.31 168 TYR A N 1
ATOM 1355 C CA . TYR A 1 168 ? 7.454 -7.361 20.791 1.00 85.31 168 TYR A CA 1
ATOM 1356 C C . TYR A 1 168 ? 7.214 -8.728 20.118 1.00 85.31 168 TYR A C 1
ATOM 1358 O O . TYR A 1 168 ? 7.181 -8.835 18.899 1.00 85.31 168 TYR A O 1
ATOM 1366 N N . ARG A 1 169 ? 6.986 -9.795 20.901 1.00 85.81 169 ARG A N 1
ATOM 1367 C CA . ARG A 1 169 ? 6.682 -11.145 20.384 1.00 85.81 169 ARG A CA 1
ATOM 1368 C C . ARG A 1 169 ? 5.340 -11.288 19.666 1.00 85.81 169 ARG A C 1
ATOM 1370 O O . ARG A 1 169 ? 5.134 -12.303 19.015 1.00 85.81 169 ARG A O 1
ATOM 1377 N N . GLU A 1 170 ? 4.454 -10.311 19.784 1.00 89.38 170 GLU A N 1
ATOM 1378 C CA . GLU A 1 170 ? 3.173 -10.292 19.076 1.00 89.38 170 GLU A CA 1
ATOM 1379 C C . GLU A 1 170 ? 3.274 -9.631 17.693 1.00 89.38 170 GLU A C 1
ATOM 1381 O O . GLU A 1 170 ? 2.324 -9.716 16.922 1.00 89.38 170 GLU A O 1
ATOM 1386 N N . ILE A 1 171 ? 4.405 -8.989 17.371 1.00 92.06 171 ILE A N 1
ATOM 1387 C CA . ILE A 1 171 ? 4.618 -8.326 16.081 1.00 92.06 171 ILE A CA 1
ATOM 1388 C C . ILE A 1 171 ? 4.941 -9.370 15.013 1.00 92.06 171 ILE A C 1
ATOM 1390 O O . ILE A 1 171 ? 5.893 -10.135 15.168 1.00 92.06 171 ILE A O 1
ATOM 1394 N N . SER A 1 172 ? 4.164 -9.367 13.929 1.00 93.56 172 SER A N 1
ATOM 1395 C CA . SER A 1 172 ? 4.448 -10.139 12.714 1.00 93.56 172 SER A CA 1
ATOM 1396 C C . SER A 1 172 ? 5.147 -9.238 11.704 1.00 93.56 172 SER A C 1
ATOM 1398 O O . SER A 1 172 ? 4.598 -8.200 11.330 1.00 93.56 172 SER A O 1
ATOM 1400 N N . ARG A 1 173 ? 6.357 -9.629 11.298 1.00 94.81 173 ARG A N 1
ATOM 1401 C CA . ARG A 1 173 ? 7.165 -8.919 10.302 1.00 94.81 173 ARG A CA 1
ATOM 1402 C C . ARG A 1 173 ? 7.115 -9.656 8.969 1.00 94.81 173 ARG A C 1
ATOM 1404 O O . ARG A 1 173 ? 7.203 -10.885 8.943 1.00 94.81 173 ARG A O 1
ATOM 1411 N N . TRP A 1 174 ? 7.002 -8.895 7.892 1.00 96.75 174 TRP A N 1
ATOM 1412 C CA . TRP A 1 174 ? 6.922 -9.406 6.534 1.00 96.75 174 TRP A CA 1
ATOM 1413 C C . TRP A 1 174 ? 7.958 -8.725 5.654 1.00 96.75 174 TRP A C 1
ATOM 1415 O O . TRP A 1 174 ? 7.976 -7.499 5.595 1.00 96.75 174 TRP A O 1
ATOM 1425 N N . ASP A 1 175 ? 8.765 -9.516 4.958 1.00 97.12 175 ASP A N 1
ATOM 1426 C CA . ASP A 1 175 ? 9.680 -9.021 3.934 1.00 97.12 175 ASP A CA 1
ATOM 1427 C C . ASP A 1 175 ? 8.934 -8.912 2.605 1.00 97.12 175 ASP A C 1
ATOM 1429 O O . ASP A 1 175 ? 8.205 -9.832 2.215 1.00 97.12 175 ASP A O 1
ATOM 1433 N N . VAL A 1 176 ? 9.107 -7.791 1.907 1.00 97.06 176 VAL A N 1
ATOM 1434 C CA . VAL A 1 176 ? 8.311 -7.451 0.727 1.00 97.06 176 VAL A CA 1
ATOM 1435 C C . VAL A 1 176 ? 9.199 -7.132 -0.474 1.00 97.06 176 VAL A C 1
ATOM 1437 O O . VAL A 1 176 ? 10.076 -6.278 -0.409 1.00 97.06 176 VAL A O 1
ATOM 1440 N N . GLY A 1 177 ? 8.950 -7.799 -1.604 1.00 95.12 177 GLY A N 1
ATOM 1441 C CA . GLY A 1 177 ? 9.620 -7.538 -2.886 1.00 95.12 177 GLY A CA 1
ATOM 1442 C C . GLY A 1 177 ? 10.948 -8.271 -3.106 1.00 95.12 177 GLY A C 1
ATOM 1443 O O . GLY A 1 177 ? 11.517 -8.178 -4.194 1.00 95.12 177 GLY A O 1
ATOM 1444 N N . ASN A 1 178 ? 11.439 -9.041 -2.132 1.00 94.81 178 ASN A N 1
ATOM 1445 C CA . ASN A 1 178 ? 12.747 -9.702 -2.199 1.00 94.81 178 ASN A CA 1
ATOM 1446 C C . ASN A 1 178 ? 12.933 -10.605 -3.431 1.00 94.81 178 ASN A C 1
ATOM 1448 O O . ASN A 1 178 ? 13.973 -10.560 -4.093 1.00 94.81 178 ASN A O 1
ATOM 1452 N N . ASN A 1 179 ? 11.948 -11.439 -3.769 1.00 93.38 179 ASN A N 1
ATOM 1453 C CA . ASN A 1 179 ? 12.030 -12.318 -4.936 1.00 93.38 179 ASN A CA 1
ATOM 1454 C C . ASN A 1 179 ? 11.876 -11.543 -6.241 1.00 93.38 179 ASN A C 1
ATOM 1456 O O . ASN A 1 179 ? 12.523 -11.893 -7.230 1.00 93.38 179 ASN A O 1
ATOM 1460 N N . VAL A 1 180 ? 11.033 -10.512 -6.259 1.00 91.56 180 VAL A N 1
ATOM 1461 C CA . VAL A 1 180 ? 10.871 -9.618 -7.412 1.00 91.56 180 VAL A CA 1
ATOM 1462 C C . VAL A 1 180 ? 12.196 -8.947 -7.746 1.00 91.56 180 VAL A C 1
ATOM 1464 O O . VAL A 1 180 ? 12.694 -9.091 -8.866 1.00 91.56 180 VAL A O 1
ATOM 1467 N N . ILE A 1 181 ? 12.822 -8.318 -6.756 1.00 92.00 181 ILE A N 1
ATOM 1468 C CA . ILE A 1 181 ? 14.114 -7.656 -6.914 1.00 92.00 181 ILE A CA 1
ATOM 1469 C C . ILE A 1 181 ? 15.214 -8.665 -7.252 1.00 92.00 181 ILE A C 1
ATOM 1471 O O . ILE A 1 181 ? 16.003 -8.441 -8.171 1.00 92.00 181 ILE A O 1
ATOM 1475 N N . LYS A 1 182 ? 15.233 -9.846 -6.620 1.00 90.81 182 LYS A N 1
ATOM 1476 C CA . LYS A 1 182 ? 16.173 -10.921 -6.980 1.00 90.81 182 LYS A CA 1
ATOM 1477 C C . LYS A 1 182 ? 16.041 -11.342 -8.447 1.00 90.81 182 LYS A C 1
ATOM 1479 O O . LYS A 1 182 ? 17.057 -11.535 -9.113 1.00 90.81 182 LYS A O 1
ATOM 1484 N N . ARG A 1 183 ? 14.818 -11.469 -8.972 1.00 87.62 183 ARG A N 1
ATOM 1485 C CA . ARG A 1 183 ? 14.577 -11.782 -10.393 1.00 87.62 183 ARG A CA 1
ATOM 1486 C C . ARG A 1 183 ? 15.081 -10.664 -11.304 1.00 87.62 183 ARG A C 1
ATOM 1488 O O . ARG A 1 183 ? 15.752 -10.966 -12.287 1.00 87.62 183 ARG A O 1
ATOM 1495 N N . ILE A 1 184 ? 14.833 -9.402 -10.950 1.00 84.25 184 ILE A N 1
ATOM 1496 C CA . ILE A 1 184 ? 15.324 -8.230 -11.692 1.00 84.25 184 ILE A CA 1
ATOM 1497 C C . ILE A 1 184 ? 16.860 -8.210 -11.730 1.00 84.25 184 ILE A C 1
ATOM 1499 O O . ILE A 1 184 ? 17.453 -8.100 -12.804 1.00 84.25 184 ILE A O 1
ATOM 1503 N N . ARG A 1 185 ? 17.520 -8.392 -10.580 1.00 85.44 185 ARG A N 1
ATOM 1504 C CA . ARG A 1 185 ? 18.988 -8.461 -10.477 1.00 85.44 185 ARG A CA 1
ATOM 1505 C C . ARG A 1 185 ? 19.564 -9.624 -11.289 1.00 85.44 185 ARG A C 1
ATOM 1507 O O . ARG A 1 185 ? 20.575 -9.454 -11.966 1.00 85.44 185 ARG A O 1
ATOM 1514 N N . ASN A 1 186 ? 18.925 -10.794 -11.256 1.00 82.19 186 ASN A N 1
ATOM 1515 C CA . ASN A 1 186 ? 19.364 -11.959 -12.028 1.00 82.19 186 ASN A CA 1
ATOM 1516 C C . ASN A 1 186 ? 19.243 -11.739 -13.539 1.00 82.19 186 ASN A C 1
ATOM 1518 O O . ASN A 1 186 ? 20.146 -12.137 -14.267 1.00 82.19 186 ASN A O 1
ATOM 1522 N N . HIS A 1 187 ? 18.179 -11.079 -14.004 1.00 74.44 187 HIS A N 1
ATOM 1523 C CA . HIS A 1 187 ? 18.018 -10.734 -15.418 1.00 74.44 187 HIS A CA 1
ATOM 1524 C C . HIS A 1 187 ? 19.128 -9.788 -15.896 1.00 74.44 187 HIS A C 1
ATOM 1526 O O . HIS A 1 187 ? 19.737 -10.030 -16.933 1.00 74.44 187 HIS A O 1
ATOM 1532 N N . LYS A 1 188 ? 19.459 -8.762 -15.096 1.00 71.50 188 LYS A N 1
ATOM 1533 C CA . LYS A 1 188 ? 20.591 -7.860 -15.375 1.00 71.50 188 LYS A CA 1
ATOM 1534 C C . LYS A 1 188 ? 21.928 -8.615 -15.434 1.00 71.50 188 LYS A C 1
ATOM 1536 O O . LYS A 1 188 ? 22.727 -8.386 -16.330 1.00 71.50 188 LYS A O 1
ATOM 1541 N N . LYS A 1 189 ? 22.171 -9.547 -14.502 1.00 70.75 189 LYS A N 1
ATOM 1542 C CA . LYS A 1 189 ? 23.416 -10.341 -14.461 1.00 70.75 189 LYS A CA 1
ATOM 1543 C C . LYS A 1 189 ? 23.551 -11.323 -15.620 1.00 70.75 189 LYS A C 1
ATOM 1545 O O . LYS A 1 189 ? 24.643 -11.450 -16.159 1.00 70.75 189 LYS A O 1
ATOM 1550 N N . ALA A 1 190 ? 22.480 -12.037 -15.969 1.00 64.38 190 ALA A N 1
ATOM 1551 C CA . ALA A 1 190 ? 22.495 -12.965 -17.095 1.00 64.38 190 ALA A CA 1
ATOM 1552 C C . ALA A 1 190 ? 22.887 -12.227 -18.379 1.00 64.38 190 ALA A C 1
ATOM 1554 O O . ALA A 1 190 ? 23.792 -12.681 -19.064 1.00 64.38 190 ALA A O 1
ATOM 1555 N N . HIS A 1 191 ? 22.305 -11.047 -18.612 1.00 59.16 191 HIS A N 1
ATOM 1556 C CA . HIS A 1 191 ? 22.625 -10.205 -19.761 1.00 59.16 191 HIS A CA 1
ATOM 1557 C C . HIS A 1 191 ? 24.107 -9.799 -19.825 1.00 59.16 191 HIS A C 1
ATOM 1559 O O . HIS A 1 191 ? 24.750 -9.997 -20.853 1.00 59.16 191 HIS A O 1
ATOM 1565 N N . ASN A 1 192 ? 24.684 -9.323 -18.715 1.00 58.53 192 ASN A N 1
ATOM 1566 C CA . ASN A 1 192 ? 26.092 -8.904 -18.685 1.00 58.53 192 ASN A CA 1
ATOM 1567 C C . ASN A 1 192 ? 27.068 -10.054 -19.004 1.00 58.53 192 ASN A C 1
ATOM 1569 O O . ASN A 1 192 ? 28.126 -9.819 -19.588 1.00 58.53 192 ASN A O 1
ATOM 1573 N N . THR A 1 193 ? 26.726 -11.291 -18.628 1.00 57.59 193 THR A N 1
ATOM 1574 C CA . THR A 1 193 ? 27.562 -12.476 -18.887 1.00 57.59 193 THR A CA 1
ATOM 1575 C C . THR A 1 193 ? 27.444 -12.966 -20.334 1.00 57.59 193 THR A C 1
ATOM 1577 O O . THR A 1 193 ? 28.438 -13.415 -20.896 1.00 57.59 193 THR A O 1
ATOM 1580 N N . THR A 1 194 ? 26.269 -12.870 -20.972 1.00 51.59 194 THR A N 1
ATOM 1581 C CA . THR A 1 194 ? 26.121 -13.214 -22.401 1.00 51.59 194 THR A CA 1
ATOM 1582 C C . THR A 1 194 ? 26.787 -12.173 -23.300 1.00 51.59 194 THR A C 1
ATOM 1584 O O . THR A 1 194 ? 27.492 -12.548 -24.232 1.00 51.59 194 THR A O 1
ATOM 1587 N N . ALA A 1 195 ? 26.681 -10.883 -22.962 1.00 50.16 195 ALA A N 1
ATOM 1588 C CA . ALA A 1 195 ? 27.335 -9.796 -23.699 1.00 50.16 195 ALA A CA 1
ATOM 1589 C C . ALA A 1 195 ? 28.875 -9.894 -23.705 1.00 50.16 195 ALA A C 1
ATOM 1591 O O . ALA A 1 195 ? 29.523 -9.370 -24.604 1.00 50.16 195 ALA A O 1
ATOM 1592 N N . SER A 1 196 ? 29.472 -10.586 -22.728 1.00 44.44 196 SER A N 1
ATOM 1593 C CA . SER A 1 196 ? 30.923 -10.822 -22.659 1.00 44.44 196 SER A CA 1
ATOM 1594 C C . SER A 1 196 ? 31.374 -12.156 -23.274 1.00 44.44 196 SER A C 1
ATOM 1596 O O . SER A 1 196 ? 32.575 -12.397 -23.371 1.00 44.44 196 SER A O 1
ATOM 1598 N N . ALA A 1 197 ? 30.441 -13.005 -23.722 1.00 46.09 197 ALA A N 1
ATOM 1599 C CA . ALA A 1 197 ? 30.726 -14.274 -24.400 1.00 46.09 197 ALA A CA 1
ATOM 1600 C C . ALA A 1 197 ? 30.475 -14.231 -25.922 1.00 46.09 197 ALA A C 1
ATOM 1602 O O . ALA A 1 197 ? 30.859 -15.162 -26.629 1.00 46.09 197 ALA A O 1
ATOM 1603 N N . GLU A 1 198 ? 29.840 -13.172 -26.435 1.00 44.62 198 GLU A N 1
ATOM 1604 C CA . GLU A 1 198 ? 29.493 -13.023 -27.858 1.00 44.62 198 GLU A CA 1
ATOM 1605 C C . GLU A 1 198 ? 30.525 -12.236 -28.685 1.00 44.62 198 GLU A C 1
ATOM 1607 O O . GLU A 1 198 ? 30.362 -12.107 -29.895 1.00 44.62 198 GLU A O 1
ATOM 1612 N N . THR A 1 199 ? 31.637 -11.791 -28.093 1.00 39.62 199 THR A N 1
ATOM 1613 C CA . THR A 1 199 ? 32.707 -11.081 -28.820 1.00 39.62 199 THR A CA 1
ATOM 1614 C C . THR A 1 199 ? 33.592 -11.966 -29.716 1.00 39.62 199 THR A C 1
ATOM 1616 O O . THR A 1 199 ? 34.427 -11.418 -30.422 1.00 39.62 199 THR A O 1
ATOM 1619 N N . ASP A 1 200 ? 33.402 -13.295 -29.750 1.00 39.16 200 ASP A N 1
ATOM 1620 C CA . ASP A 1 200 ? 34.292 -14.234 -30.470 1.00 39.16 200 ASP A CA 1
ATOM 1621 C C . ASP A 1 200 ? 33.575 -15.171 -31.471 1.00 39.16 200 ASP A C 1
ATOM 1623 O O . ASP A 1 200 ? 33.983 -16.320 -31.665 1.00 39.16 200 ASP A O 1
ATOM 1627 N N . LYS A 1 201 ? 32.494 -14.734 -32.131 1.00 38.06 201 LYS A N 1
ATOM 1628 C CA . LYS A 1 201 ? 31.906 -15.504 -33.249 1.00 38.06 201 LYS A CA 1
ATOM 1629 C C . LYS A 1 201 ? 31.583 -14.642 -34.460 1.00 38.06 201 LYS A C 1
ATOM 1631 O O . LYS A 1 201 ? 30.424 -14.417 -34.795 1.00 38.06 201 LYS A O 1
ATOM 1636 N N . GLU A 1 202 ? 32.641 -14.240 -35.151 1.00 37.38 202 GLU A N 1
ATOM 1637 C CA . GLU A 1 202 ? 32.573 -13.888 -36.565 1.00 37.38 202 GLU A CA 1
ATOM 1638 C C . GLU A 1 202 ? 32.664 -15.144 -37.452 1.00 37.38 202 GLU A C 1
ATOM 1640 O O . GLU A 1 202 ? 33.493 -16.030 -37.256 1.00 37.38 202 GLU A O 1
ATOM 1645 N N . GLU A 1 203 ? 31.764 -15.151 -38.437 1.00 40.31 203 GLU A N 1
ATOM 1646 C CA . GLU A 1 203 ? 31.834 -15.814 -39.740 1.00 40.31 203 GLU A CA 1
ATOM 1647 C C . GLU A 1 203 ? 31.751 -17.349 -39.825 1.00 40.31 203 GLU A C 1
ATOM 1649 O O . GLU A 1 203 ? 32.736 -18.078 -39.872 1.00 40.31 203 GLU A O 1
ATOM 1654 N N . ASN A 1 204 ? 30.530 -17.833 -40.081 1.00 32.41 204 ASN A N 1
ATOM 1655 C CA . ASN A 1 204 ? 30.342 -18.741 -41.212 1.00 32.41 204 ASN A CA 1
ATOM 1656 C C . ASN A 1 204 ? 29.057 -18.405 -41.972 1.00 32.41 204 ASN A C 1
ATOM 1658 O O . ASN A 1 204 ? 27.942 -18.477 -41.460 1.00 32.41 204 ASN A O 1
ATOM 1662 N N . ASN A 1 205 ? 29.292 -17.998 -43.212 1.00 41.22 205 ASN A N 1
ATOM 1663 C CA . ASN A 1 205 ? 28.344 -17.645 -44.247 1.00 41.22 205 ASN A CA 1
ATOM 1664 C C . ASN A 1 205 ? 27.674 -18.933 -44.748 1.00 41.22 205 ASN A C 1
ATOM 1666 O O . ASN A 1 205 ? 28.362 -19.781 -45.313 1.00 41.22 205 ASN A O 1
ATOM 1670 N N . ASP A 1 206 ? 26.358 -19.076 -44.595 1.00 33.84 206 ASP A N 1
ATOM 1671 C CA . ASP A 1 206 ? 25.603 -19.898 -45.539 1.00 33.84 206 ASP A CA 1
ATOM 1672 C C . ASP A 1 206 ? 24.243 -19.268 -45.840 1.00 33.84 206 ASP A C 1
ATOM 1674 O O . ASP A 1 206 ? 23.412 -19.001 -44.968 1.00 33.84 206 ASP A O 1
ATOM 1678 N N . GLN A 1 207 ? 24.073 -18.962 -47.120 1.00 45.38 207 GLN A N 1
ATOM 1679 C CA . GLN A 1 207 ? 22.874 -18.401 -47.709 1.00 45.38 207 GLN A CA 1
ATOM 1680 C C . GLN A 1 207 ? 21.903 -19.549 -47.962 1.00 45.38 207 GLN A C 1
ATOM 1682 O O . GLN A 1 207 ? 22.274 -20.501 -48.634 1.00 45.38 207 GLN A O 1
ATOM 1687 N N . THR A 1 208 ? 20.653 -19.443 -47.503 1.00 36.34 208 THR A N 1
ATOM 1688 C CA . THR A 1 208 ? 19.441 -19.852 -48.254 1.00 36.34 208 THR A CA 1
ATOM 1689 C C . THR A 1 208 ? 18.204 -19.818 -47.359 1.00 36.34 208 THR A C 1
ATOM 1691 O O . THR A 1 208 ? 17.836 -20.806 -46.740 1.00 36.34 208 THR A O 1
ATOM 1694 N N . THR A 1 209 ? 17.518 -18.676 -47.314 1.00 35.44 209 THR A N 1
ATOM 1695 C CA . THR A 1 209 ? 16.049 -18.545 -47.447 1.00 35.44 209 THR A CA 1
ATOM 1696 C C . THR A 1 209 ? 15.684 -17.085 -47.211 1.00 35.44 209 THR A C 1
ATOM 1698 O O . THR A 1 209 ? 16.017 -16.515 -46.177 1.00 35.44 209 THR A O 1
ATOM 1701 N N . SER A 1 210 ? 15.020 -16.457 -48.181 1.00 40.41 210 SER A N 1
ATOM 1702 C CA . SER A 1 210 ? 14.489 -15.099 -48.045 1.00 40.41 210 SER A CA 1
ATOM 1703 C C . SER A 1 210 ? 13.575 -15.028 -46.813 1.00 40.41 210 SER A C 1
ATOM 1705 O O . SER A 1 210 ? 12.541 -15.706 -46.805 1.00 40.41 210 SER A O 1
ATOM 1707 N N . PRO A 1 211 ? 13.909 -14.254 -45.765 1.00 44.41 211 PRO A N 1
ATOM 1708 C CA . PRO A 1 211 ? 13.022 -14.115 -44.629 1.00 44.41 211 PRO A CA 1
ATOM 1709 C C . PRO A 1 211 ? 11.884 -13.189 -45.046 1.00 44.41 211 PRO A C 1
ATOM 1711 O O . PRO A 1 211 ? 12.114 -12.094 -45.553 1.00 44.41 211 PRO A O 1
ATOM 1714 N N . ILE A 1 212 ? 10.653 -13.640 -44.816 1.00 48.50 212 ILE A N 1
ATOM 1715 C CA . ILE A 1 212 ? 9.460 -12.793 -44.723 1.00 48.50 212 ILE A CA 1
ATOM 1716 C C . ILE A 1 212 ? 9.860 -11.508 -43.986 1.00 48.50 212 ILE A C 1
ATOM 1718 O O . ILE A 1 212 ? 10.411 -11.621 -42.889 1.00 48.50 212 ILE A O 1
ATOM 1722 N N . GLU A 1 213 ? 9.617 -10.331 -44.575 1.00 44.72 213 GLU A N 1
ATOM 1723 C CA . GLU A 1 213 ? 9.863 -9.022 -43.955 1.00 44.72 213 GLU A CA 1
ATOM 1724 C C . GLU A 1 213 ? 9.135 -8.954 -42.606 1.00 44.72 213 GLU A C 1
ATOM 1726 O O . GLU A 1 213 ? 7.967 -8.582 -42.499 1.00 44.72 213 GLU A O 1
ATOM 1731 N N . ARG A 1 214 ? 9.805 -9.385 -41.538 1.00 56.41 214 ARG A N 1
ATOM 1732 C CA . ARG A 1 214 ? 9.323 -9.183 -40.182 1.00 56.41 214 ARG A CA 1
ATOM 1733 C C . ARG A 1 214 ? 9.586 -7.719 -39.893 1.00 56.41 214 ARG A C 1
ATOM 1735 O O . ARG A 1 214 ? 10.744 -7.320 -39.815 1.00 56.41 214 ARG A O 1
ATOM 1742 N N . HIS A 1 215 ? 8.522 -6.930 -39.755 1.00 59.25 215 HIS A N 1
ATOM 1743 C CA . HIS A 1 215 ? 8.630 -5.578 -39.221 1.00 59.25 215 HIS A CA 1
ATOM 1744 C C . HIS A 1 215 ? 9.494 -5.619 -37.957 1.00 59.25 215 HIS A C 1
ATOM 1746 O O . HIS A 1 215 ? 9.136 -6.268 -36.971 1.00 59.25 215 HIS A O 1
ATOM 1752 N N . TYR A 1 216 ? 10.654 -4.970 -38.019 1.00 71.94 216 TYR A N 1
ATOM 1753 C CA . TYR A 1 216 ? 11.553 -4.839 -36.887 1.00 71.94 216 TYR A CA 1
ATOM 1754 C C . TYR A 1 216 ? 10.865 -3.958 -35.844 1.00 71.94 216 TYR A C 1
ATOM 1756 O O . TYR A 1 216 ? 10.650 -2.767 -36.065 1.00 71.94 216 TYR A O 1
ATOM 1764 N N . VAL A 1 217 ? 10.455 -4.560 -34.729 1.00 76.88 217 VAL A N 1
ATOM 1765 C CA . VAL A 1 217 ? 9.847 -3.828 -33.619 1.00 76.88 217 VAL A CA 1
ATOM 1766 C C . VAL A 1 217 ? 10.961 -3.418 -32.672 1.00 76.88 217 VAL A C 1
ATOM 1768 O O . VAL A 1 217 ? 11.578 -4.271 -32.034 1.00 76.88 217 VAL A O 1
ATOM 1771 N N . THR A 1 218 ? 11.184 -2.111 -32.569 1.00 80.81 218 THR A N 1
ATOM 1772 C CA . THR A 1 218 ? 12.255 -1.527 -31.765 1.00 80.81 218 THR A CA 1
ATOM 1773 C C . THR A 1 218 ? 12.239 -2.047 -30.321 1.00 80.81 218 THR A C 1
ATOM 1775 O O . THR A 1 218 ? 11.168 -2.084 -29.693 1.00 80.81 218 THR A O 1
ATOM 1778 N N . PRO A 1 219 ? 13.412 -2.417 -29.777 1.00 85.25 219 PRO A N 1
ATOM 1779 C CA . PRO A 1 219 ? 13.541 -2.767 -28.375 1.00 85.25 219 PRO A CA 1
ATOM 1780 C C . PRO A 1 219 ? 13.101 -1.617 -27.468 1.00 85.25 219 PRO A C 1
ATOM 1782 O O . PRO A 1 219 ? 13.485 -0.467 -27.676 1.00 85.25 219 PRO A O 1
ATOM 1785 N N . HIS A 1 220 ? 12.273 -1.907 -26.469 1.00 82.94 220 HIS A N 1
ATOM 1786 C CA . HIS A 1 220 ? 11.765 -0.902 -25.534 1.00 82.94 220 HIS A CA 1
ATOM 1787 C C . HIS A 1 220 ? 11.489 -1.502 -24.154 1.00 82.94 220 HIS A C 1
ATOM 1789 O O . HIS A 1 220 ? 11.477 -2.718 -23.967 1.00 82.94 220 HIS A O 1
ATOM 1795 N N . VAL A 1 221 ? 11.237 -0.639 -23.169 1.00 82.56 221 VAL A N 1
ATOM 1796 C CA . VAL A 1 221 ? 10.828 -1.051 -21.823 1.00 82.56 221 VAL A CA 1
ATOM 1797 C C . VAL A 1 221 ? 9.333 -0.832 -21.667 1.00 82.56 221 VAL A C 1
ATOM 1799 O O . VAL A 1 221 ? 8.848 0.295 -21.753 1.00 82.56 221 VAL A O 1
ATOM 1802 N N . ARG A 1 222 ? 8.591 -1.900 -21.368 1.00 84.94 222 ARG A N 1
ATOM 1803 C CA . ARG A 1 222 ? 7.235 -1.765 -20.829 1.00 84.94 222 ARG A CA 1
ATOM 1804 C C . ARG A 1 222 ? 7.370 -1.552 -19.327 1.00 84.94 222 ARG A C 1
ATOM 1806 O O . ARG A 1 222 ? 7.753 -2.485 -18.621 1.00 84.94 222 ARG A O 1
ATOM 1813 N N . ARG A 1 223 ? 7.074 -0.338 -18.856 1.00 83.25 223 ARG A N 1
ATOM 1814 C CA . ARG A 1 223 ? 7.140 0.034 -17.433 1.00 83.25 223 ARG A CA 1
ATOM 1815 C C . ARG A 1 223 ? 6.233 -0.850 -16.577 1.00 83.25 223 ARG A C 1
ATOM 1817 O O . ARG A 1 223 ? 5.234 -1.404 -17.058 1.00 83.25 223 ARG A O 1
ATOM 1824 N N . GLY A 1 224 ? 6.618 -0.997 -15.311 1.00 85.69 224 GLY A N 1
ATOM 1825 C CA . GLY A 1 224 ? 5.747 -1.619 -14.327 1.00 85.69 224 GLY A CA 1
ATOM 1826 C C . GLY A 1 224 ? 4.531 -0.736 -14.072 1.00 85.69 224 GLY A C 1
ATOM 1827 O O . GLY A 1 224 ? 4.642 0.470 -14.194 1.00 85.69 224 GLY A O 1
ATOM 1828 N N . HIS A 1 225 ? 3.375 -1.329 -13.802 1.00 90.38 225 HIS A N 1
ATOM 1829 C CA . HIS A 1 225 ? 2.137 -0.577 -13.587 1.00 90.38 225 HIS A CA 1
ATOM 1830 C C . HIS A 1 225 ? 1.108 -1.410 -12.829 1.00 90.38 225 HIS A C 1
ATOM 1832 O O . HIS A 1 225 ? 1.164 -2.648 -12.796 1.00 90.38 225 HIS A O 1
ATOM 1838 N N . TRP A 1 226 ? 0.115 -0.725 -12.270 1.00 93.75 226 TRP A N 1
ATOM 1839 C CA . TRP A 1 226 ? -1.052 -1.363 -11.680 1.00 93.75 226 TRP A CA 1
ATOM 1840 C C . TRP A 1 226 ? -2.016 -1.857 -12.749 1.00 93.75 226 TRP A C 1
ATOM 1842 O O . TRP A 1 226 ? -2.356 -1.151 -13.694 1.00 93.75 226 TRP A O 1
ATOM 1852 N N . GLN A 1 227 ? -2.504 -3.079 -12.569 1.00 92.88 227 GLN A N 1
ATOM 1853 C CA . GLN A 1 227 ? -3.624 -3.610 -13.329 1.00 92.88 227 GLN A CA 1
ATOM 1854 C C . GLN A 1 227 ? -4.708 -4.058 -12.357 1.00 92.88 227 GLN A C 1
ATOM 1856 O O . GLN A 1 227 ? -4.425 -4.793 -11.411 1.00 92.88 227 GLN A O 1
ATOM 1861 N N . SER A 1 228 ? -5.955 -3.682 -12.623 1.00 93.94 228 SER A N 1
ATOM 1862 C CA . SER A 1 228 ? -7.103 -4.161 -11.860 1.00 93.94 228 SER A CA 1
ATOM 1863 C C . SER A 1 228 ? -8.185 -4.750 -12.763 1.00 93.94 228 SER A C 1
ATOM 1865 O O . SER A 1 228 ? -8.270 -4.441 -13.953 1.00 93.94 228 SER A O 1
ATOM 1867 N N . TYR A 1 229 ? -8.981 -5.664 -12.213 1.00 94.25 229 TYR A N 1
ATOM 1868 C CA . TYR A 1 229 ? -10.132 -6.253 -12.894 1.00 94.25 229 TYR A CA 1
ATOM 1869 C C . TYR A 1 229 ? -11.168 -6.746 -11.881 1.00 94.25 229 TYR A C 1
ATOM 1871 O O . TYR A 1 229 ? -10.831 -7.170 -10.777 1.00 94.25 229 TYR A O 1
ATOM 1879 N N . TRP A 1 230 ? -12.444 -6.695 -12.257 1.00 94.00 230 TRP A N 1
ATOM 1880 C CA . TRP A 1 230 ? -13.542 -7.173 -11.417 1.00 94.00 230 TRP A CA 1
ATOM 1881 C C . TRP A 1 230 ? -13.744 -8.680 -11.579 1.00 94.00 230 TRP A C 1
ATOM 1883 O O . TRP A 1 230 ? -13.811 -9.181 -12.702 1.00 94.00 230 TRP A O 1
ATOM 1893 N N . VAL A 1 231 ? -13.905 -9.383 -10.460 1.00 93.56 231 VAL A N 1
ATOM 1894 C CA . VAL A 1 231 ? -14.269 -10.803 -10.403 1.00 93.56 231 VAL A CA 1
ATOM 1895 C C . VAL A 1 231 ? -15.632 -10.943 -9.735 1.00 93.56 231 VAL A C 1
ATOM 1897 O O . VAL A 1 231 ? -15.912 -10.288 -8.733 1.00 93.56 231 VAL A O 1
ATOM 1900 N N . GLY A 1 232 ? -16.470 -11.802 -10.309 1.00 92.06 232 GLY A N 1
ATOM 1901 C CA . GLY A 1 232 ? -17.838 -12.054 -9.871 1.00 92.06 232 GLY A CA 1
ATOM 1902 C C . GLY A 1 232 ? -18.858 -11.764 -10.970 1.00 92.06 232 GLY A C 1
ATOM 1903 O O . GLY A 1 232 ? -18.549 -11.148 -11.999 1.00 92.06 232 GLY A O 1
ATOM 1904 N N . LYS A 1 233 ? -20.083 -12.242 -10.776 1.00 90.62 233 LYS A N 1
ATOM 1905 C CA . LYS A 1 233 ? -21.150 -12.158 -11.773 1.00 90.62 233 LYS A CA 1
ATOM 1906 C C . LYS A 1 233 ? -21.586 -10.726 -12.043 1.00 90.62 233 LYS A C 1
ATOM 1908 O O . LYS A 1 233 ? -21.600 -9.851 -11.172 1.00 90.62 233 LYS A O 1
ATOM 1913 N N . LYS A 1 234 ? -21.972 -10.474 -13.301 1.00 87.00 234 LYS A N 1
ATOM 1914 C CA . LYS A 1 234 ? -22.415 -9.139 -13.705 1.00 87.00 234 LYS A CA 1
ATOM 1915 C C . LYS A 1 234 ? -23.854 -8.791 -13.330 1.00 87.00 234 LYS A C 1
ATOM 1917 O O . LYS A 1 234 ? -24.171 -7.608 -13.285 1.00 87.00 234 LYS A O 1
ATOM 1922 N N . ASP A 1 235 ? -24.654 -9.802 -13.028 1.00 89.62 235 ASP A N 1
ATOM 1923 C CA . ASP A 1 235 ? -26.099 -9.754 -12.790 1.00 89.62 235 ASP A CA 1
ATOM 1924 C C . ASP A 1 235 ? -26.510 -9.241 -11.399 1.00 89.62 235 ASP A C 1
ATOM 1926 O O . ASP A 1 235 ? -27.699 -9.163 -11.110 1.00 89.62 235 ASP A O 1
ATOM 1930 N N . GLY A 1 236 ? -25.546 -8.896 -10.540 1.00 82.81 236 GLY A N 1
ATOM 1931 C CA . GLY A 1 236 ? -25.816 -8.416 -9.182 1.00 82.81 236 GLY A CA 1
ATOM 1932 C C . GLY A 1 236 ? -26.208 -9.517 -8.195 1.00 82.81 236 GLY A C 1
ATOM 1933 O O . GLY A 1 236 ? -26.601 -9.203 -7.077 1.00 82.81 236 GLY A O 1
ATOM 1934 N N . SER A 1 237 ? -26.090 -10.795 -8.574 1.00 85.88 237 SER A N 1
ATOM 1935 C CA . SER A 1 237 ? -26.379 -11.916 -7.668 1.00 85.88 237 SER A CA 1
ATOM 1936 C C . SER A 1 237 ? -25.321 -12.127 -6.580 1.00 85.88 237 SER A C 1
ATOM 1938 O O . SER A 1 237 ? -25.576 -12.845 -5.615 1.00 85.88 237 SER A O 1
ATOM 1940 N N . GLU A 1 238 ? -24.150 -11.502 -6.715 1.00 88.31 238 GLU A N 1
ATOM 1941 C CA . GLU A 1 238 ? -23.081 -11.494 -5.715 1.00 88.31 238 GLU A CA 1
ATOM 1942 C C . GLU A 1 238 ? -22.320 -10.159 -5.735 1.00 88.31 238 GLU A C 1
ATOM 1944 O O . GLU A 1 238 ? -22.274 -9.469 -6.761 1.00 88.31 238 GLU A O 1
ATOM 1949 N N . GLU A 1 239 ? -21.709 -9.793 -4.604 1.00 85.38 239 GLU A N 1
ATOM 1950 C CA . GLU A 1 239 ? -20.814 -8.635 -4.540 1.00 85.38 239 GLU A CA 1
ATOM 1951 C C . GLU A 1 239 ? -19.530 -8.944 -5.320 1.00 85.38 239 GLU A C 1
ATOM 1953 O O . GLU A 1 239 ? -18.839 -9.931 -5.055 1.00 85.38 239 GLU A O 1
ATOM 1958 N N . ARG A 1 240 ? -19.206 -8.104 -6.310 1.00 90.00 240 ARG A N 1
ATOM 1959 C CA . ARG A 1 240 ? -17.975 -8.275 -7.085 1.00 90.00 240 ARG A CA 1
ATOM 1960 C C . ARG A 1 240 ? -16.769 -7.821 -6.278 1.00 90.00 240 ARG A C 1
ATOM 1962 O O . ARG A 1 240 ? -16.793 -6.779 -5.630 1.00 90.00 240 ARG A O 1
ATOM 1969 N N . ARG A 1 241 ? -15.668 -8.551 -6.422 1.00 90.00 241 ARG A N 1
ATOM 1970 C CA . ARG A 1 241 ? -14.374 -8.197 -5.838 1.00 90.00 241 ARG A CA 1
ATOM 1971 C C . ARG A 1 241 ? -13.488 -7.552 -6.893 1.00 90.00 241 ARG A C 1
ATOM 1973 O O . ARG A 1 241 ? -13.303 -8.116 -7.973 1.00 90.00 241 ARG A O 1
ATOM 1980 N N . LEU A 1 242 ? -12.911 -6.397 -6.580 1.00 93.94 242 LEU A N 1
ATOM 1981 C CA . LEU A 1 242 ? -11.898 -5.779 -7.425 1.00 93.94 242 LEU A CA 1
ATOM 1982 C C . LEU A 1 242 ? -10.539 -6.407 -7.122 1.00 93.94 242 LEU A C 1
ATOM 1984 O O . LEU A 1 242 ? -10.027 -6.272 -6.017 1.00 93.94 242 LEU A O 1
ATOM 1988 N N . VAL A 1 243 ? -9.953 -7.106 -8.088 1.00 96.31 243 VAL A N 1
ATOM 1989 C CA . VAL A 1 243 ? -8.625 -7.709 -7.950 1.00 96.31 243 VAL A CA 1
ATOM 1990 C C . VAL A 1 243 ? -7.580 -6.721 -8.427 1.00 96.31 243 VAL A C 1
ATOM 1992 O O . VAL A 1 243 ? -7.674 -6.229 -9.550 1.00 96.31 243 VAL A O 1
ATOM 1995 N N . LEU A 1 244 ? -6.572 -6.464 -7.596 1.00 96.62 244 LEU A N 1
ATOM 1996 C CA . LEU A 1 244 ? -5.407 -5.657 -7.943 1.00 96.62 244 LEU A CA 1
ATOM 1997 C C . LEU A 1 244 ? -4.201 -6.560 -8.214 1.00 96.62 244 LEU A C 1
ATOM 1999 O O . LEU A 1 244 ? -3.969 -7.536 -7.499 1.00 96.62 244 LEU A O 1
ATOM 2003 N N . ARG A 1 245 ? -3.417 -6.227 -9.240 1.00 96.06 245 ARG A N 1
ATOM 2004 C CA . ARG A 1 245 ? -2.143 -6.872 -9.552 1.00 96.06 245 ARG A CA 1
ATOM 2005 C C . ARG A 1 245 ? -1.067 -5.853 -9.904 1.00 96.06 245 ARG A C 1
ATOM 2007 O O . ARG A 1 245 ? -1.317 -4.924 -10.668 1.00 96.06 245 ARG A O 1
ATOM 2014 N N . TRP A 1 246 ? 0.149 -6.099 -9.425 1.00 94.31 246 TRP A N 1
ATOM 2015 C CA . TRP A 1 246 ? 1.348 -5.394 -9.872 1.00 94.31 246 TRP A CA 1
ATOM 2016 C C . TRP A 1 246 ? 1.916 -6.070 -11.123 1.00 94.31 246 TRP A C 1
ATOM 2018 O O . TRP A 1 246 ? 2.239 -7.264 -11.108 1.00 94.31 246 TRP A O 1
ATOM 2028 N N . LYS A 1 247 ? 2.046 -5.335 -12.229 1.00 91.44 247 LYS A N 1
ATOM 2029 C CA . LYS A 1 247 ? 2.780 -5.805 -13.407 1.00 91.44 247 LYS A CA 1
ATOM 2030 C C . LYS A 1 247 ? 4.208 -5.304 -13.320 1.00 91.44 247 LYS A C 1
ATOM 2032 O O . LYS A 1 247 ? 4.436 -4.109 -13.383 1.00 91.44 247 LYS A O 1
ATOM 2037 N N . HIS A 1 248 ? 5.162 -6.226 -13.251 1.00 84.44 248 HIS A N 1
ATOM 2038 C CA . HIS A 1 248 ? 6.583 -5.899 -13.345 1.00 84.44 248 HIS A CA 1
ATOM 2039 C C . HIS A 1 248 ? 6.919 -5.288 -14.704 1.00 84.44 248 HIS A C 1
ATOM 2041 O O . HIS A 1 248 ? 6.276 -5.619 -15.713 1.00 84.44 248 HIS A O 1
ATOM 2047 N N . PHE A 1 249 ? 7.946 -4.437 -14.725 1.00 83.81 249 PHE A N 1
ATOM 2048 C CA . PHE A 1 249 ? 8.516 -3.970 -15.978 1.00 83.81 249 PHE A CA 1
ATOM 2049 C C . PHE A 1 249 ? 9.104 -5.153 -16.759 1.00 83.81 249 PHE A C 1
ATOM 2051 O O . PHE A 1 249 ? 9.513 -6.156 -16.171 1.00 83.81 249 PHE A O 1
ATOM 2058 N N . ILE A 1 250 ? 9.125 -5.043 -18.084 1.00 81.56 250 ILE A N 1
ATOM 2059 C CA . ILE A 1 250 ? 9.770 -6.024 -18.962 1.00 81.56 250 ILE A CA 1
ATOM 2060 C C . ILE A 1 250 ? 10.526 -5.299 -20.071 1.00 81.56 250 ILE A C 1
ATOM 2062 O O . ILE A 1 250 ? 10.061 -4.272 -20.573 1.00 81.56 250 ILE A O 1
ATOM 2066 N N . TYR A 1 251 ? 11.664 -5.859 -20.467 1.00 81.62 251 TYR A N 1
ATOM 2067 C CA . TYR A 1 251 ? 12.290 -5.526 -21.738 1.00 81.62 251 TYR A CA 1
ATOM 2068 C C . TYR A 1 251 ? 11.520 -6.247 -22.850 1.00 81.62 251 TYR A C 1
ATOM 2070 O O . TYR A 1 251 ? 11.230 -7.439 -22.749 1.00 81.62 251 TYR A O 1
ATOM 2078 N N . VAL A 1 252 ? 11.110 -5.506 -23.873 1.00 82.19 252 VAL A N 1
ATOM 2079 C CA . VAL A 1 252 ? 10.400 -6.023 -25.044 1.00 82.19 252 VAL A CA 1
ATOM 2080 C C . VAL A 1 252 ? 11.358 -5.943 -26.215 1.00 82.19 252 VAL A C 1
ATOM 2082 O O . VAL A 1 252 ? 11.877 -4.868 -26.500 1.00 82.19 252 VAL A O 1
ATOM 2085 N N . ASN A 1 253 ? 11.602 -7.079 -26.870 1.00 83.31 253 ASN A N 1
ATOM 2086 C CA . ASN A 1 253 ? 12.604 -7.233 -27.933 1.00 83.31 253 ASN A CA 1
ATOM 2087 C C . ASN A 1 253 ? 14.023 -6.798 -27.521 1.00 83.31 253 ASN A C 1
ATOM 2089 O O . ASN A 1 253 ? 14.841 -6.488 -28.376 1.00 83.31 253 ASN A O 1
ATOM 2093 N N . ALA A 1 254 ? 14.302 -6.768 -26.218 1.00 78.31 254 ALA A N 1
ATOM 2094 C CA . ALA A 1 254 ? 15.604 -6.480 -25.637 1.00 78.31 254 ALA A CA 1
ATOM 2095 C C . ALA A 1 254 ? 15.874 -7.500 -24.533 1.00 78.31 254 ALA A C 1
ATOM 2097 O O . ALA A 1 254 ? 14.979 -7.815 -23.748 1.00 78.31 254 ALA A O 1
ATOM 2098 N N . ASP A 1 255 ? 17.120 -7.947 -24.433 1.00 71.19 255 ASP A N 1
ATOM 2099 C CA . ASP A 1 255 ? 17.577 -8.791 -23.325 1.00 71.19 255 ASP A CA 1
ATOM 2100 C C . ASP A 1 255 ? 18.082 -7.957 -22.134 1.00 71.19 255 ASP A C 1
ATOM 2102 O O . ASP A 1 255 ? 18.342 -8.484 -21.050 1.00 71.19 255 ASP A O 1
ATOM 2106 N N . GLY A 1 256 ? 18.174 -6.635 -22.303 1.00 71.56 256 GLY A N 1
ATOM 2107 C CA . GLY A 1 256 ? 18.638 -5.710 -21.281 1.00 71.56 256 GLY A CA 1
ATOM 2108 C C . GLY A 1 256 ? 18.652 -4.252 -21.749 1.00 71.56 256 GLY A C 1
ATOM 2109 O O . GLY A 1 256 ? 18.236 -3.951 -22.870 1.00 71.56 256 GLY A O 1
ATOM 2110 N N . PRO A 1 257 ? 19.093 -3.328 -20.878 1.00 72.88 257 PRO A N 1
ATOM 2111 C CA . PRO A 1 257 ? 19.088 -1.898 -21.166 1.00 72.88 257 PRO A CA 1
ATOM 2112 C C . PRO A 1 257 ? 20.052 -1.508 -22.293 1.00 72.88 257 PRO A C 1
ATOM 2114 O O . PRO A 1 257 ? 19.757 -0.564 -23.015 1.00 72.88 257 PRO A O 1
ATOM 2117 N N . ASP A 1 258 ? 21.145 -2.250 -22.487 1.00 76.06 258 ASP A N 1
ATOM 2118 C CA . ASP A 1 258 ? 22.159 -1.955 -23.510 1.00 76.06 258 ASP A CA 1
ATOM 2119 C C . ASP A 1 258 ? 21.645 -2.202 -24.939 1.00 76.06 258 ASP A C 1
ATOM 2121 O O . ASP A 1 258 ? 22.143 -1.619 -25.898 1.00 76.06 258 ASP A O 1
ATOM 2125 N N . ALA A 1 259 ? 20.602 -3.026 -25.082 1.00 74.75 259 ALA A N 1
ATOM 2126 C CA . ALA A 1 259 ? 19.911 -3.263 -26.347 1.00 74.75 259 ALA A CA 1
ATOM 2127 C C . ALA A 1 259 ? 18.857 -2.185 -26.672 1.00 74.75 259 ALA A C 1
ATOM 2129 O O . ALA A 1 259 ? 18.231 -2.232 -27.734 1.00 74.75 259 ALA A O 1
ATOM 2130 N N . LEU A 1 260 ? 18.612 -1.232 -25.764 1.00 76.81 260 LEU A N 1
ATOM 2131 C CA . LEU A 1 260 ? 17.663 -0.148 -25.992 1.00 76.81 260 LEU A CA 1
ATOM 2132 C C . LEU A 1 260 ? 18.307 0.952 -26.849 1.00 76.81 260 LEU A C 1
ATOM 2134 O O . LEU A 1 260 ? 19.465 1.309 -26.632 1.00 76.81 260 LEU A O 1
ATOM 2138 N N . PRO A 1 261 ? 17.565 1.547 -27.795 1.00 75.44 261 PRO A N 1
ATOM 2139 C CA . PRO A 1 261 ? 18.081 2.656 -28.583 1.00 75.44 261 PRO A CA 1
ATOM 2140 C C . PRO A 1 261 ? 18.383 3.861 -27.681 1.00 75.44 261 PRO A C 1
ATOM 2142 O O . PRO A 1 261 ? 17.516 4.343 -26.947 1.00 75.44 261 PRO A O 1
ATOM 2145 N N . VAL A 1 262 ? 19.606 4.388 -27.766 1.00 69.25 262 VAL A N 1
ATOM 2146 C CA . VAL A 1 262 ? 19.984 5.632 -27.084 1.00 69.25 262 VAL A CA 1
ATOM 2147 C C . VAL A 1 262 ? 19.199 6.783 -27.708 1.00 69.25 262 VAL A C 1
ATOM 2149 O O . VAL A 1 262 ? 19.398 7.127 -28.871 1.00 69.25 262 VAL A O 1
ATOM 2152 N N . THR A 1 263 ? 18.296 7.384 -26.937 1.00 61.88 263 THR A N 1
ATOM 2153 C CA . THR A 1 263 ? 17.543 8.568 -27.368 1.00 61.88 263 THR A CA 1
ATOM 2154 C C . THR A 1 263 ? 18.229 9.815 -26.814 1.00 61.88 263 THR A C 1
ATOM 2156 O O . THR A 1 263 ? 18.179 10.063 -25.611 1.00 61.88 263 THR A O 1
ATOM 2159 N N . ILE A 1 264 ? 18.889 10.594 -27.678 1.00 61.56 264 ILE A N 1
ATOM 2160 C CA . ILE A 1 264 ? 19.450 11.907 -27.323 1.00 61.56 264 ILE A CA 1
ATOM 2161 C C . ILE A 1 264 ? 18.398 12.963 -27.658 1.00 61.56 264 ILE A C 1
ATOM 2163 O O . ILE A 1 264 ? 18.196 13.302 -28.823 1.00 61.56 264 ILE A O 1
ATOM 2167 N N . ASN A 1 265 ? 17.725 13.490 -26.637 1.00 54.81 265 ASN A N 1
ATOM 2168 C CA . ASN A 1 265 ? 16.857 14.651 -26.804 1.00 54.81 265 ASN A CA 1
ATOM 2169 C C . ASN A 1 265 ? 17.723 15.915 -26.761 1.00 54.81 265 ASN A C 1
ATOM 2171 O O . ASN A 1 265 ? 18.070 16.395 -25.683 1.00 54.81 265 ASN A O 1
ATOM 2175 N N . CYS A 1 266 ? 18.094 16.446 -27.926 1.00 55.38 266 CYS A N 1
ATOM 2176 C CA . CYS A 1 266 ? 18.699 17.773 -28.010 1.00 55.38 266 CYS A CA 1
ATOM 2177 C 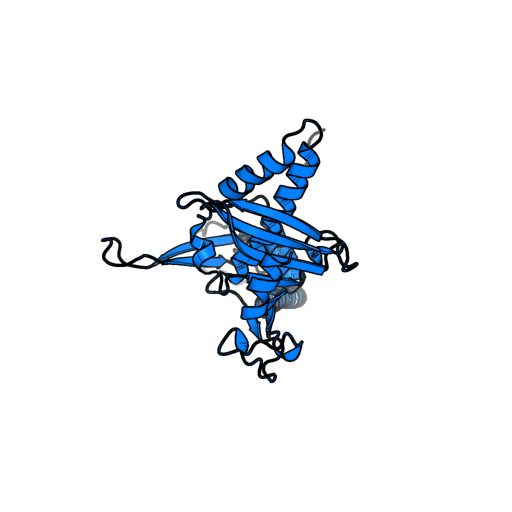C . CYS A 1 266 ? 17.634 18.821 -27.661 1.00 55.38 266 CYS A C 1
ATOM 2179 O O . CYS A 1 266 ? 16.688 19.020 -28.422 1.00 55.38 266 CYS A O 1
ATOM 2181 N N . ILE A 1 267 ? 17.777 19.477 -26.511 1.00 55.88 267 ILE A N 1
ATOM 2182 C CA . ILE A 1 267 ? 16.958 20.636 -26.147 1.00 55.88 267 ILE A CA 1
ATOM 2183 C C . ILE A 1 267 ? 17.523 21.831 -26.923 1.00 55.88 267 ILE A C 1
ATOM 2185 O O . ILE A 1 267 ? 18.712 22.121 -26.813 1.00 55.88 267 ILE A O 1
ATOM 2189 N N . GLN A 1 268 ? 16.702 22.472 -27.756 1.00 49.38 268 GLN A N 1
ATOM 2190 C CA . GLN A 1 268 ? 17.068 23.742 -28.386 1.00 49.38 268 GLN A CA 1
ATOM 2191 C C . GLN A 1 268 ? 16.965 24.857 -27.336 1.00 49.38 268 GLN A C 1
ATOM 2193 O O . GLN A 1 268 ? 15.939 24.948 -26.661 1.00 49.38 268 GLN A O 1
ATOM 2198 N N . GLU A 1 269 ? 18.039 25.639 -27.189 1.00 49.06 269 GLU A N 1
ATOM 2199 C CA . GLU A 1 269 ? 18.080 26.886 -26.401 1.00 49.06 269 GLU A CA 1
ATOM 2200 C C . GLU A 1 269 ? 17.190 27.984 -26.999 1.00 49.06 269 GLU A C 1
ATOM 2202 O O . GLU A 1 269 ? 17.096 28.065 -28.248 1.00 49.06 269 GLU A O 1
#

Secondary structure (DSSP, 8-state):
-HHHHHHHHHH-EEEEE-HHHHHHHHTTTTS----BGGGGGG-SSSEEEEE-GGGTTTTEEEEEEEEEEETTEEEEEEEEEETTSS-EEEEEEE--TTSBHHHHHHHHHHHHT-STT-HHHHHHHHHHHHHHHHHHHHHH-TT--EEES-TTS-----SSGGG----GGGPEEEEESHHHHHHHHHHHHHHHHHHTTSTT-------------------EEE--EEEEEEES-TTSSSPPEEEEEEEPPEEES-SSGGGS---------

pLDDT: mean 82.5, std 15.8, range [32.41, 98.0]

Radius of gyration: 23.27 Å; chains: 1; bounding box: 61×52×74 Å